Protein AF-0000000072900040 (afdb_homodimer)

Structure (mmCIF, N/CA/C/O backbone):
data_AF-0000000072900040-model_v1
#
loop_
_entity.id
_entity.type
_entity.pdbx_description
1 polymer 'Transcription regulator PadR N-terminal domain-containing protein'
#
loop_
_atom_site.group_PDB
_atom_site.id
_atom_site.type_symbol
_atom_site.label_atom_id
_atom_site.label_alt_id
_atom_site.label_comp_id
_atom_site.label_asym_id
_atom_site.label_entity_id
_atom_site.label_seq_id
_atom_site.pdbx_PDB_ins_code
_atom_site.Cartn_x
_atom_site.Cartn_y
_atom_site.Cartn_z
_atom_site.occupancy
_atom_site.B_iso_or_equiv
_atom_site.auth_seq_id
_atom_site.auth_comp_id
_atom_site.auth_asym_id
_atom_site.auth_atom_id
_atom_site.pdbx_PDB_model_num
ATOM 1 N N . MET A 1 1 ? -11.789 4.734 7.457 1 59.16 1 MET A N 1
ATOM 2 C CA . MET A 1 1 ? -11.383 3.816 6.398 1 59.16 1 MET A CA 1
ATOM 3 C C . MET A 1 1 ? -10.195 2.965 6.844 1 59.16 1 MET A C 1
ATOM 5 O O . MET A 1 1 ? -9.344 3.432 7.602 1 59.16 1 MET A O 1
ATOM 9 N N . ASP A 1 2 ? -10.227 1.592 6.805 1 85.69 2 ASP A N 1
ATOM 10 C CA . ASP A 1 2 ? -9.164 0.707 7.27 1 85.69 2 ASP A CA 1
ATOM 11 C C . ASP A 1 2 ? -7.961 0.758 6.336 1 85.69 2 ASP A C 1
ATOM 13 O O . ASP A 1 2 ? -7.93 0.07 5.312 1 85.69 2 ASP A O 1
ATOM 17 N N . ASN A 1 3 ? -6.984 1.702 6.516 1 91.19 3 ASN A N 1
ATOM 18 C CA . ASN A 1 3 ? -5.805 1.935 5.688 1 91.19 3 ASN A CA 1
ATOM 19 C C . ASN A 1 3 ? -5.016 0.649 5.465 1 91.19 3 ASN A C 1
ATOM 21 O O . ASN A 1 3 ? -4.465 0.433 4.383 1 91.19 3 ASN A O 1
ATOM 25 N N . GLN A 1 4 ? -5.082 -0.16 6.43 1 92.12 4 GLN A N 1
ATOM 26 C CA . GLN A 1 4 ? -4.367 -1.425 6.297 1 92.12 4 GLN A CA 1
ATOM 27 C C . GLN A 1 4 ? -5.008 -2.309 5.23 1 92.12 4 GLN A C 1
ATOM 29 O O . GLN A 1 4 ? -4.309 -2.945 4.441 1 92.12 4 GLN A O 1
ATOM 34 N N . SER A 1 5 ? -6.344 -2.346 5.246 1 93.19 5 SER A N 1
ATOM 35 C CA . SER A 1 5 ? -7.059 -3.115 4.23 1 93.19 5 SER A CA 1
ATOM 36 C C . SER A 1 5 ? -6.781 -2.576 2.832 1 93.19 5 SER A C 1
ATOM 38 O O . SER A 1 5 ? -6.59 -3.35 1.891 1 93.19 5 SER A O 1
ATOM 40 N N . GLN A 1 6 ? -6.793 -1.218 2.73 1 94.62 6 GLN A N 1
ATOM 41 C CA . GLN A 1 6 ? -6.523 -0.604 1.435 1 94.62 6 GLN A CA 1
ATOM 42 C C . GLN A 1 6 ? -5.105 -0.915 0.965 1 94.62 6 GLN A C 1
ATOM 44 O O . GLN A 1 6 ? -4.891 -1.238 -0.205 1 94.62 6 GLN A O 1
ATOM 49 N N . LEU A 1 7 ? -4.113 -0.841 1.89 1 95.88 7 LEU A N 1
ATOM 50 C CA . LEU A 1 7 ? -2.725 -1.15 1.566 1 95.88 7 LEU A CA 1
ATOM 51 C C . LEU A 1 7 ? -2.586 -2.592 1.087 1 95.88 7 LEU A C 1
ATOM 53 O O . LEU A 1 7 ? -1.934 -2.854 0.074 1 95.88 7 LEU A O 1
ATOM 57 N N . LEU A 1 8 ? -3.277 -3.422 1.77 1 94.12 8 LEU A N 1
ATOM 58 C CA . LEU A 1 8 ? -3.225 -4.836 1.406 1 94.12 8 LEU A CA 1
ATOM 59 C C . LEU A 1 8 ? -3.826 -5.062 0.024 1 94.12 8 LEU A C 1
ATOM 61 O O . LEU A 1 8 ? -3.277 -5.824 -0.777 1 94.12 8 LEU A O 1
ATOM 65 N N . LYS A 1 9 ? -4.914 -4.449 -0.296 1 94.5 9 LYS A N 1
ATOM 66 C CA . LYS A 1 9 ? -5.52 -4.555 -1.622 1 94.5 9 LYS A CA 1
ATOM 67 C C . LYS A 1 9 ? -4.547 -4.094 -2.705 1 94.5 9 LYS A C 1
ATOM 69 O O . LYS A 1 9 ? -4.504 -4.672 -3.793 1 94.5 9 LYS A O 1
ATOM 74 N N . GLY A 1 10 ? -3.754 -3.164 -2.396 1 96.44 10 GLY A N 1
ATOM 75 C CA . GLY A 1 10 ? -2.822 -2.592 -3.355 1 96.44 10 GLY A CA 1
ATOM 76 C C . GLY A 1 10 ? -1.646 -3.5 -3.66 1 96.44 10 GLY A C 1
ATOM 77 O O . GLY A 1 10 ? -1.055 -3.418 -4.738 1 96.44 10 GLY A O 1
ATOM 78 N N . ILE A 1 11 ? -1.374 -4.367 -2.707 1 97.44 11 ILE A N 1
ATOM 79 C CA . ILE A 1 11 ? -0.129 -5.098 -2.912 1 97.44 11 ILE A CA 1
ATOM 80 C C . ILE A 1 11 ? -0.43 -6.578 -3.135 1 97.44 11 ILE A C 1
ATOM 82 O O . ILE A 1 11 ? 0.442 -7.34 -3.564 1 97.44 11 ILE A O 1
ATOM 86 N N . LEU A 1 12 ? -1.598 -7.051 -2.918 1 97.12 12 LEU A N 1
ATOM 87 C CA . LEU A 1 12 ? -1.887 -8.477 -2.846 1 97.12 12 LEU A CA 1
ATOM 88 C C . LEU A 1 12 ? -1.622 -9.156 -4.188 1 97.12 12 LEU A C 1
ATOM 90 O O . LEU A 1 12 ? -0.95 -10.188 -4.242 1 97.12 12 LEU A O 1
ATOM 94 N N . GLU A 1 13 ? -2.102 -8.656 -5.242 1 97.94 13 GLU A N 1
ATOM 95 C CA . GLU A 1 13 ? -1.871 -9.266 -6.547 1 97.94 13 GLU A CA 1
ATOM 96 C C . GLU A 1 13 ? -0.381 -9.352 -6.863 1 97.94 13 GLU A C 1
ATOM 98 O O . GLU A 1 13 ? 0.095 -10.367 -7.375 1 97.94 13 GLU A O 1
ATOM 103 N N . GLY A 1 14 ? 0.31 -8.273 -6.578 1 98.31 14 GLY A N 1
ATOM 104 C CA . GLY A 1 14 ? 1.751 -8.289 -6.773 1 98.31 14 GLY A CA 1
ATOM 105 C C . GLY A 1 14 ? 2.457 -9.328 -5.93 1 98.31 14 GLY A C 1
ATOM 106 O O . GLY A 1 14 ? 3.363 -10.016 -6.414 1 98.31 14 GLY A O 1
ATOM 107 N N . CYS A 1 15 ? 2.002 -9.461 -4.707 1 98.38 15 CYS A N 1
ATOM 108 C CA . CYS A 1 15 ? 2.59 -10.445 -3.812 1 98.38 15 CYS A CA 1
ATOM 109 C C . CYS A 1 15 ? 2.301 -11.859 -4.301 1 98.38 15 CYS A C 1
ATOM 111 O O . CYS A 1 15 ? 3.166 -12.742 -4.227 1 98.38 15 CYS A O 1
ATOM 113 N N . ILE A 1 16 ? 1.114 -12.055 -4.793 1 98.31 16 ILE A N 1
ATOM 114 C CA . ILE A 1 16 ? 0.762 -13.352 -5.355 1 98.31 16 ILE A CA 1
ATOM 115 C C . ILE A 1 16 ? 1.653 -13.656 -6.559 1 98.31 16 ILE A C 1
ATOM 117 O O . ILE A 1 16 ? 2.193 -14.758 -6.68 1 98.31 16 ILE A O 1
ATOM 121 N N . LEU A 1 17 ? 1.862 -12.688 -7.398 1 98.69 17 LEU A N 1
ATOM 122 C CA . LEU A 1 17 ? 2.73 -12.859 -8.555 1 98.69 17 LEU A CA 1
ATOM 123 C C . LEU A 1 17 ? 4.16 -13.172 -8.125 1 98.69 17 LEU A C 1
ATOM 125 O O . LEU A 1 17 ? 4.84 -13.984 -8.75 1 98.69 17 LEU A O 1
ATOM 129 N N . LEU A 1 18 ? 4.594 -12.5 -7.09 1 98.69 18 LEU A N 1
ATOM 130 C CA . LEU A 1 18 ? 5.93 -12.758 -6.57 1 98.69 18 LEU A CA 1
ATOM 131 C C . LEU A 1 18 ? 6.082 -14.211 -6.145 1 98.69 18 LEU A C 1
ATOM 133 O O . LEU A 1 18 ? 7.074 -14.859 -6.484 1 98.69 18 LEU A O 1
ATOM 137 N N . VAL A 1 19 ? 5.117 -14.727 -5.434 1 98.38 19 VAL A N 1
ATOM 138 C CA . VAL A 1 19 ? 5.176 -16.109 -4.957 1 98.38 19 VAL A CA 1
ATOM 139 C C . VAL A 1 19 ? 5.188 -17.062 -6.148 1 98.38 19 VAL A C 1
ATOM 141 O O . VAL A 1 19 ? 6.031 -17.953 -6.227 1 98.38 19 VAL A O 1
ATOM 144 N N . ILE A 1 20 ? 4.324 -16.797 -7.109 1 98.38 20 ILE A N 1
ATOM 145 C CA . ILE A 1 20 ? 4.125 -17.703 -8.234 1 98.38 20 ILE A CA 1
ATOM 146 C C . ILE A 1 20 ? 5.316 -17.625 -9.18 1 98.38 20 ILE A C 1
ATOM 148 O O . ILE A 1 20 ? 5.637 -18.594 -9.867 1 98.38 20 ILE A O 1
ATOM 152 N N . SER A 1 21 ? 5.945 -16.516 -9.234 1 98 21 SER A N 1
ATOM 153 C CA . SER A 1 21 ? 7.098 -16.328 -10.117 1 98 21 SER A CA 1
ATOM 154 C C . SER A 1 21 ? 8.25 -17.25 -9.719 1 98 21 SER A C 1
ATOM 156 O O . SER A 1 21 ? 9.125 -17.547 -10.531 1 98 21 SER A O 1
ATOM 158 N N . ARG A 1 22 ? 8.297 -17.703 -8.516 1 96.25 22 ARG A N 1
ATOM 159 C CA . ARG A 1 22 ? 9.383 -18.531 -8.016 1 96.25 22 ARG A CA 1
ATOM 160 C C . ARG A 1 22 ? 9.094 -20.016 -8.266 1 96.25 22 ARG A C 1
ATOM 162 O O . ARG A 1 22 ? 10 -20.781 -8.562 1 96.25 22 ARG A O 1
ATOM 169 N N . LYS A 1 23 ? 7.898 -20.344 -8.016 1 95.31 23 LYS A N 1
ATOM 170 C CA . LYS A 1 23 ? 7.465 -21.719 -8.156 1 95.31 23 LYS A CA 1
ATOM 171 C C . LYS A 1 23 ? 5.957 -21.812 -8.367 1 95.31 23 LYS A C 1
ATOM 173 O O . LYS A 1 23 ? 5.199 -21 -7.824 1 95.31 23 LYS A O 1
ATOM 178 N N . GLU A 1 24 ? 5.594 -22.812 -9.18 1 97.06 24 GLU A N 1
ATOM 179 C CA . GLU A 1 24 ? 4.168 -23.094 -9.281 1 97.06 24 GLU A CA 1
ATOM 180 C C . GLU A 1 24 ? 3.592 -23.531 -7.93 1 97.06 24 GLU A C 1
ATOM 182 O O . GLU A 1 24 ? 4.195 -24.328 -7.219 1 97.06 24 GLU A O 1
ATOM 187 N N . VAL A 1 25 ? 2.422 -22.953 -7.648 1 97 25 VAL A N 1
ATOM 188 C CA . VAL A 1 25 ? 1.84 -23.25 -6.344 1 97 25 VAL A CA 1
ATOM 189 C C . VAL A 1 25 ? 0.33 -23.438 -6.484 1 97 25 VAL A C 1
ATOM 191 O O . VAL A 1 25 ? -0.28 -22.922 -7.426 1 97 25 VAL A O 1
ATOM 194 N N . TYR A 1 26 ? -0.196 -24.25 -5.586 1 95 26 TYR A N 1
ATOM 195 C CA . TYR A 1 26 ? -1.647 -24.312 -5.469 1 95 26 TYR A CA 1
ATOM 196 C C . TYR A 1 26 ? -2.15 -23.375 -4.387 1 95 26 TYR A C 1
ATOM 198 O O . TYR A 1 26 ? -1.354 -22.734 -3.691 1 95 26 TYR A O 1
ATOM 206 N N . ARG A 1 27 ? -3.426 -23.203 -4.324 1 94.25 27 ARG A N 1
ATOM 207 C CA . ARG A 1 27 ? -4.051 -22.141 -3.537 1 94.25 27 ARG A CA 1
ATOM 208 C C . ARG A 1 27 ? -3.635 -22.234 -2.074 1 94.25 27 ARG A C 1
ATOM 210 O O . ARG A 1 27 ? -3.281 -21.219 -1.466 1 94.25 27 ARG A O 1
ATOM 217 N N . TYR A 1 28 ? -3.68 -23.391 -1.48 1 93.31 28 TYR A N 1
ATOM 218 C CA . TYR A 1 28 ? -3.312 -23.531 -0.076 1 93.31 28 TYR A CA 1
ATOM 219 C C . TYR A 1 28 ? -1.853 -23.156 0.149 1 93.31 28 TYR A C 1
ATOM 221 O O . TYR A 1 28 ? -1.527 -22.438 1.099 1 93.31 28 TYR A O 1
ATOM 229 N N . GLU A 1 29 ? -1.031 -23.688 -0.611 1 95.12 29 GLU A N 1
ATOM 230 C CA . GLU A 1 29 ? 0.392 -23.375 -0.519 1 95.12 29 GLU A CA 1
ATOM 231 C C . GLU A 1 29 ? 0.641 -21.875 -0.701 1 95.12 29 GLU A C 1
ATOM 233 O O . GLU A 1 29 ? 1.489 -21.297 -0.021 1 95.12 29 GLU A O 1
ATOM 238 N N . LEU A 1 30 ? -0.061 -21.281 -1.595 1 97.19 30 LEU A N 1
ATOM 239 C CA . LEU A 1 30 ? 0.037 -19.844 -1.844 1 97.19 30 LEU A CA 1
ATOM 240 C C . LEU A 1 30 ? -0.304 -19.062 -0.587 1 97.19 30 LEU A C 1
ATOM 242 O O . LEU A 1 30 ? 0.45 -18.172 -0.187 1 97.19 30 LEU A O 1
ATOM 246 N N . SER A 1 31 ? -1.399 -19.359 0.065 1 96.44 31 SER A N 1
ATOM 247 C CA . SER A 1 31 ? -1.812 -18.688 1.294 1 96.44 31 SER A CA 1
ATOM 248 C C . SER A 1 31 ? -0.766 -18.859 2.391 1 96.44 31 SER A C 1
ATOM 250 O O . SER A 1 31 ? -0.466 -17.906 3.121 1 96.44 31 SER A O 1
ATOM 252 N N . GLU A 1 32 ? -0.207 -20.078 2.443 1 96.38 32 GLU A N 1
ATOM 253 C CA . GLU A 1 32 ? 0.814 -20.359 3.447 1 96.38 32 GLU A CA 1
ATOM 254 C C . GLU A 1 32 ? 2.059 -19.5 3.227 1 96.38 32 GLU A C 1
ATOM 256 O O . GLU A 1 32 ? 2.643 -18.984 4.18 1 96.38 32 GLU A O 1
ATOM 261 N N . ARG A 1 33 ? 2.438 -19.359 2.023 1 96.88 33 ARG A N 1
ATOM 262 C CA . ARG A 1 33 ? 3.619 -18.578 1.693 1 96.88 33 ARG A CA 1
ATOM 263 C C . ARG A 1 33 ? 3.398 -17.094 2.014 1 96.88 33 ARG A C 1
ATOM 265 O O . ARG A 1 33 ? 4.301 -16.422 2.516 1 96.88 33 ARG A O 1
ATOM 272 N N . LEU A 1 34 ? 2.236 -16.578 1.708 1 97.69 34 LEU A N 1
ATOM 273 C CA . LEU A 1 34 ? 1.899 -15.203 2.047 1 97.69 34 LEU A CA 1
ATOM 274 C C . LEU A 1 34 ? 1.933 -14.992 3.557 1 97.69 34 LEU A C 1
ATOM 276 O O . LEU A 1 34 ? 2.494 -14.008 4.039 1 97.69 34 LEU A O 1
ATOM 280 N N . HIS A 1 35 ? 1.398 -15.938 4.305 1 97.31 35 HIS A N 1
ATOM 281 C CA . HIS A 1 35 ? 1.387 -15.852 5.762 1 97.31 35 HIS A CA 1
ATOM 282 C C . HIS A 1 35 ? 2.801 -15.906 6.328 1 97.31 35 HIS A C 1
ATOM 284 O O . HIS A 1 35 ? 3.135 -15.148 7.242 1 97.31 35 HIS A O 1
ATOM 290 N N . GLN A 1 36 ? 3.586 -16.781 5.785 1 96.75 36 GLN A N 1
ATOM 291 C CA . GLN A 1 36 ? 4.961 -16.938 6.242 1 96.75 36 GLN A CA 1
ATOM 292 C C . GLN A 1 36 ? 5.77 -15.664 6.004 1 96.75 36 GLN A C 1
ATOM 294 O O . GLN A 1 36 ? 6.676 -15.344 6.777 1 96.75 36 GLN A O 1
ATOM 299 N N . ALA A 1 37 ? 5.391 -14.969 4.984 1 96.75 37 ALA A N 1
ATOM 300 C CA . ALA A 1 37 ? 6.102 -13.734 4.652 1 96.75 37 ALA A CA 1
ATOM 301 C C . ALA A 1 37 ? 5.656 -12.586 5.555 1 96.75 37 ALA A C 1
ATOM 303 O O . ALA A 1 37 ? 6.266 -11.516 5.551 1 96.75 37 ALA A O 1
ATOM 304 N N . GLY A 1 38 ? 4.578 -12.797 6.289 1 95.12 38 GLY A N 1
ATOM 305 C CA . GLY A 1 38 ? 4.125 -11.781 7.227 1 95.12 38 GLY A CA 1
ATOM 306 C C . GLY A 1 38 ? 2.758 -11.219 6.887 1 95.12 38 GLY A C 1
ATOM 307 O O . GLY A 1 38 ? 2.236 -10.367 7.605 1 95.12 38 GLY A O 1
ATOM 308 N N . LEU A 1 39 ? 2.191 -11.625 5.758 1 96.5 39 LEU A N 1
ATOM 309 C CA . LEU A 1 39 ? 0.848 -11.188 5.387 1 96.5 39 LEU A CA 1
ATOM 310 C C . LEU A 1 39 ? -0.207 -12.094 6.016 1 96.5 39 LEU A C 1
ATOM 312 O O . LEU A 1 39 ? -1.041 -12.664 5.312 1 96.5 39 LEU A O 1
ATOM 316 N N . THR A 1 40 ? -0.241 -12.062 7.34 1 94.81 40 THR A N 1
ATOM 317 C CA . THR A 1 40 ? -1.07 -12.984 8.117 1 94.81 40 THR A CA 1
ATOM 318 C C . THR A 1 40 ? -2.539 -12.578 8.047 1 94.81 40 THR A C 1
ATOM 320 O O . THR A 1 40 ? -3.424 -13.367 8.383 1 94.81 40 THR A O 1
ATOM 323 N N . MET A 1 41 ? -2.76 -11.383 7.586 1 90.06 41 MET A N 1
ATOM 324 C CA . MET A 1 41 ? -4.121 -10.852 7.531 1 90.06 41 MET A CA 1
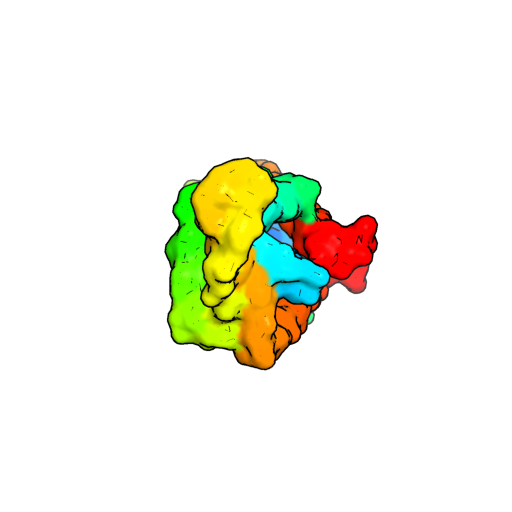ATOM 325 C C . MET A 1 41 ? -4.859 -11.375 6.305 1 90.06 41 MET A C 1
ATOM 327 O O . MET A 1 41 ? -6.07 -11.18 6.176 1 90.06 41 MET A O 1
ATOM 331 N N . VAL A 1 42 ? -4.176 -11.93 5.379 1 94.12 42 VAL A N 1
ATOM 332 C CA . VAL A 1 42 ? -4.801 -12.492 4.188 1 94.12 42 VAL A CA 1
ATOM 333 C C . VAL A 1 42 ? -5.523 -13.789 4.539 1 94.12 42 VAL A C 1
ATOM 335 O O . VAL A 1 42 ? -4.887 -14.773 4.918 1 94.12 42 VAL A O 1
ATOM 338 N N . LYS A 1 43 ? -6.785 -13.664 4.371 1 89.44 43 LYS A N 1
ATOM 339 C CA . LYS A 1 43 ? -7.57 -14.875 4.598 1 89.44 43 LYS A CA 1
ATOM 340 C C . LYS A 1 43 ? -7.535 -15.789 3.377 1 89.44 43 LYS A C 1
ATOM 342 O O . LYS A 1 43 ? -7.57 -15.32 2.238 1 89.44 43 LYS A O 1
ATOM 347 N N . GLU A 1 44 ? -7.582 -17.109 3.656 1 84.69 44 GLU A N 1
ATOM 348 C CA . GLU A 1 44 ? -7.523 -18.094 2.58 1 84.69 44 GLU A CA 1
ATOM 349 C C . GLU A 1 44 ? -8.664 -17.891 1.584 1 84.69 44 GLU A C 1
ATOM 351 O O . GLU A 1 44 ? -8.438 -17.906 0.372 1 84.69 44 GLU A O 1
ATOM 356 N N . GLY A 1 45 ? -9.789 -17.656 2.117 1 88.31 45 GLY A N 1
ATOM 357 C CA . GLY A 1 45 ? -10.961 -17.516 1.269 1 88.31 45 GLY A CA 1
ATOM 358 C C . GLY A 1 45 ? -10.938 -16.266 0.406 1 88.31 45 GLY A C 1
ATOM 359 O O . GLY A 1 45 ? -11.648 -16.188 -0.596 1 88.31 45 GLY A O 1
ATOM 360 N N . SER A 1 46 ? -10.062 -15.281 0.707 1 88.94 46 SER A N 1
ATOM 361 C CA . SER A 1 46 ? -10.031 -14.023 -0.028 1 88.94 46 SER A CA 1
ATOM 362 C C . SER A 1 46 ? -9.141 -14.125 -1.263 1 88.94 46 SER A C 1
ATOM 364 O O . SER A 1 46 ? -9.172 -13.258 -2.135 1 88.94 46 SER A O 1
ATOM 366 N N . ILE A 1 47 ? -8.445 -15.195 -1.374 1 94.69 47 ILE A N 1
ATOM 367 C CA . ILE A 1 47 ? -7.449 -15.328 -2.434 1 94.69 47 ILE A CA 1
ATOM 368 C C . ILE A 1 47 ? -8.117 -15.836 -3.709 1 94.69 47 ILE A C 1
ATOM 370 O O . ILE A 1 47 ? -7.715 -15.469 -4.816 1 94.69 47 ILE A O 1
ATOM 374 N N . TYR A 1 48 ? -9.281 -16.484 -3.496 1 94.19 48 TYR A N 1
ATOM 375 C CA . TYR A 1 48 ? -9.945 -17.125 -4.633 1 94.19 48 TYR A CA 1
ATOM 376 C C . TYR A 1 48 ? -10.414 -16.078 -5.641 1 94.19 48 TYR A C 1
ATOM 378 O O . TYR A 1 48 ? -10.094 -16.172 -6.828 1 94.19 48 TYR A O 1
ATOM 386 N N . PRO A 1 49 ? -11.102 -15.172 -5.25 1 96.19 49 PRO A N 1
ATOM 387 C CA . PRO A 1 49 ? -11.547 -14.172 -6.223 1 96.19 49 PRO A CA 1
ATOM 388 C C . PRO A 1 49 ? -10.383 -13.445 -6.898 1 96.19 49 PRO A C 1
ATOM 390 O O . PRO A 1 49 ? -10.484 -13.078 -8.07 1 96.19 49 PRO A O 1
ATOM 393 N N . VAL A 1 50 ? -9.352 -13.227 -6.195 1 97.12 50 VAL A N 1
ATOM 394 C CA . VAL A 1 50 ? -8.18 -12.547 -6.746 1 97.12 50 VAL A CA 1
ATOM 395 C C . VAL A 1 50 ? -7.523 -13.422 -7.809 1 97.12 50 VAL A C 1
ATOM 397 O O . VAL A 1 50 ? -7.195 -12.945 -8.898 1 97.12 50 VAL A O 1
ATOM 400 N N . LEU A 1 51 ? -7.414 -14.703 -7.477 1 97.69 51 LEU A N 1
ATOM 401 C CA . LEU A 1 51 ? -6.848 -15.648 -8.438 1 97.69 51 LEU A CA 1
ATOM 402 C C . LEU A 1 51 ? -7.711 -15.734 -9.688 1 97.69 51 LEU A C 1
ATOM 404 O O . LEU A 1 51 ? -7.188 -15.758 -10.805 1 97.69 51 LEU A O 1
ATOM 408 N N . ALA A 1 52 ? -8.992 -15.781 -9.508 1 97.25 52 ALA A N 1
ATOM 409 C CA . ALA A 1 52 ? -9.914 -15.836 -10.633 1 97.25 52 ALA A CA 1
ATOM 410 C C . ALA A 1 52 ? -9.742 -14.633 -11.547 1 97.25 52 ALA A C 1
ATOM 412 O O . ALA A 1 52 ? -9.695 -14.773 -12.773 1 97.25 52 ALA A O 1
ATOM 413 N N . ARG A 1 53 ? -9.656 -13.469 -10.992 1 97.06 53 ARG A N 1
ATOM 414 C CA . ARG A 1 53 ? -9.453 -12.242 -11.758 1 97.06 53 ARG A CA 1
ATOM 415 C C . ARG A 1 53 ? -8.125 -12.266 -12.5 1 97.06 53 ARG A C 1
ATOM 417 O O . ARG A 1 53 ? -8.047 -11.883 -13.672 1 97.06 53 ARG A O 1
ATOM 424 N N . MET A 1 54 ? -7.09 -12.734 -11.844 1 98.25 54 MET A N 1
ATOM 425 C CA . MET A 1 54 ? -5.758 -12.773 -12.445 1 98.25 54 MET A CA 1
ATOM 426 C C . MET A 1 54 ? -5.715 -13.766 -13.609 1 98.25 54 MET A C 1
ATOM 428 O O . MET A 1 54 ? -4.992 -13.555 -14.586 1 98.25 54 MET A O 1
ATOM 432 N N . GLN A 1 55 ? -6.484 -14.812 -13.453 1 98.31 55 GLN A N 1
ATOM 433 C CA . GLN A 1 55 ? -6.609 -15.758 -14.555 1 98.31 55 GLN A CA 1
ATOM 434 C C . GLN A 1 55 ? -7.332 -15.117 -15.742 1 98.31 55 GLN A C 1
ATOM 436 O O . GLN A 1 55 ? -6.922 -15.281 -16.891 1 98.31 55 GLN A O 1
ATOM 441 N N . LYS A 1 56 ? -8.398 -14.398 -15.43 1 97.88 56 LYS A N 1
ATOM 442 C CA . LYS A 1 56 ? -9.156 -13.703 -16.469 1 97.88 56 LYS A CA 1
ATOM 443 C C . LYS A 1 56 ? -8.273 -12.695 -17.203 1 97.88 56 LYS A C 1
ATOM 445 O O . LYS A 1 56 ? -8.406 -12.523 -18.422 1 97.88 56 LYS A O 1
ATOM 450 N N . LEU A 1 57 ? -7.359 -12.109 -16.484 1 97.69 57 LEU A N 1
ATOM 451 C CA . LEU A 1 57 ? -6.441 -11.125 -17.047 1 97.69 57 LEU A CA 1
ATOM 452 C C . LEU A 1 57 ? -5.258 -11.812 -17.734 1 97.69 57 LEU A C 1
ATOM 454 O O . LEU A 1 57 ? -4.363 -11.141 -18.25 1 97.69 57 LEU A O 1
ATOM 458 N N . LYS A 1 58 ? -5.199 -13.094 -17.609 1 98.56 58 LYS A N 1
ATOM 459 C CA . LYS A 1 58 ? -4.172 -13.938 -18.203 1 98.56 58 LYS A CA 1
ATOM 460 C C . LYS A 1 58 ? -2.811 -13.688 -17.562 1 98.56 58 LYS A C 1
ATOM 462 O O . LYS A 1 58 ? -1.776 -13.789 -18.219 1 98.56 58 LYS A O 1
ATOM 467 N N . TRP A 1 59 ? -2.799 -13.227 -16.359 1 98.75 59 TRP A N 1
ATOM 468 C CA . TRP A 1 59 ? -1.547 -13.039 -15.625 1 98.75 59 TRP A CA 1
ATOM 469 C C . TRP A 1 59 ? -0.998 -14.375 -15.125 1 98.75 59 TRP A C 1
ATOM 471 O O . TRP A 1 59 ? 0.217 -14.539 -15 1 98.75 59 TRP A O 1
ATOM 481 N N . ILE A 1 60 ? -1.927 -15.344 -14.812 1 98.81 60 ILE A N 1
ATOM 482 C CA . ILE A 1 60 ? -1.555 -16.688 -14.352 1 98.81 60 ILE A CA 1
ATOM 483 C C . ILE A 1 60 ? -2.383 -17.734 -15.094 1 98.81 60 ILE A C 1
ATOM 485 O O . ILE A 1 60 ? -3.441 -17.422 -15.641 1 98.81 60 ILE A O 1
ATOM 489 N N . LYS A 1 61 ? -1.854 -18.922 -15.141 1 98.75 61 LYS A N 1
ATOM 490 C CA . LYS A 1 61 ? -2.537 -20.078 -15.711 1 98.75 61 LYS A CA 1
ATOM 491 C C . LYS A 1 61 ? -2.668 -21.203 -14.688 1 98.75 61 LYS A C 1
ATOM 493 O O . LYS A 1 61 ? -1.688 -21.578 -14.039 1 98.75 61 LYS A O 1
ATOM 498 N N . GLY A 1 62 ? -3.881 -21.656 -14.5 1 97.88 62 GLY A N 1
ATOM 499 C CA . GLY A 1 62 ? -4.137 -22.766 -13.617 1 97.88 62 GLY A CA 1
ATOM 500 C C . GLY A 1 62 ? -4.156 -24.109 -14.328 1 97.88 62 GLY A C 1
ATOM 501 O O . GLY A 1 62 ? -4.699 -24.219 -15.43 1 97.88 62 GLY A O 1
ATOM 502 N N . THR A 1 63 ? -3.484 -25.125 -13.805 1 97.19 63 THR A N 1
ATOM 503 C CA . THR A 1 63 ? -3.479 -26.469 -14.344 1 97.19 63 THR A CA 1
ATOM 504 C C . THR A 1 63 ? -3.709 -27.5 -13.242 1 97.19 63 THR A C 1
ATOM 506 O O . THR A 1 63 ? -3.131 -27.391 -12.156 1 97.19 63 THR A O 1
ATOM 509 N N . MET A 1 64 ? -4.633 -28.438 -13.578 1 96.94 64 MET A N 1
ATOM 510 C CA . MET A 1 64 ? -4.871 -29.5 -12.609 1 96.94 64 MET A CA 1
ATOM 511 C C . MET A 1 64 ? -3.713 -30.5 -12.586 1 96.94 64 MET A C 1
ATOM 513 O O . MET A 1 64 ? -3.254 -30.938 -13.641 1 96.94 64 MET A O 1
ATOM 517 N N . LYS A 1 65 ? -3.217 -30.812 -11.312 1 95.25 65 LYS A N 1
ATOM 518 C CA . LYS A 1 65 ? -2.16 -31.812 -11.133 1 95.25 65 LYS A CA 1
ATOM 519 C C . LYS A 1 65 ? -2.502 -32.781 -10.008 1 95.25 65 LYS A C 1
ATOM 521 O O . LYS A 1 65 ? -3.229 -32.438 -9.078 1 95.25 65 LYS A O 1
ATOM 526 N N . PRO A 1 66 ? -1.933 -34 -10.148 1 92 66 PRO A N 1
ATOM 527 C CA . PRO A 1 66 ? -2.188 -34.969 -9.062 1 92 66 PRO A CA 1
ATOM 528 C C . PRO A 1 66 ? -1.595 -34.5 -7.73 1 92 66 PRO A C 1
ATOM 530 O O . PRO A 1 66 ? -0.537 -33.875 -7.703 1 92 66 PRO A O 1
ATOM 533 N N . SER A 1 67 ? -2.314 -34.688 -6.719 1 86.56 67 SER A N 1
ATOM 534 C CA . SER A 1 67 ? -1.831 -34.438 -5.367 1 86.56 67 SER A CA 1
ATOM 535 C C . SER A 1 67 ? -1.306 -35.688 -4.711 1 86.56 67 SER A C 1
ATOM 537 O O . SER A 1 67 ? -1.629 -36.812 -5.145 1 86.56 67 SER A O 1
ATOM 539 N N . PRO A 1 68 ? -0.278 -35.5 -3.799 1 81.5 68 PRO A N 1
ATOM 540 C CA . PRO A 1 68 ? 0.235 -36.719 -3.137 1 81.5 68 PRO A CA 1
ATOM 541 C C . PRO A 1 68 ? -0.864 -37.531 -2.459 1 81.5 68 PRO A C 1
ATOM 543 O O . PRO A 1 68 ? -0.799 -38.75 -2.438 1 81.5 68 PRO A O 1
ATOM 546 N N . SER A 1 69 ? -1.734 -36.938 -1.744 1 77.5 69 SER A N 1
ATOM 547 C CA . SER A 1 69 ? -2.814 -37.625 -1.035 1 77.5 69 SER A CA 1
ATOM 548 C C . SER A 1 69 ? -4.156 -36.938 -1.291 1 77.5 69 SER A C 1
ATOM 550 O O . SER A 1 69 ? -4.348 -35.781 -0.934 1 77.5 69 SER A O 1
ATOM 552 N N . GLY A 1 70 ? -4.797 -37.344 -2.309 1 80.25 70 GLY A N 1
ATOM 553 C CA . GLY A 1 70 ? -6.133 -36.781 -2.496 1 80.25 70 GLY A CA 1
ATOM 554 C C . GLY A 1 70 ? -6.426 -36.406 -3.934 1 80.25 70 GLY A C 1
ATOM 555 O O . GLY A 1 70 ? -5.723 -36.844 -4.852 1 80.25 70 GLY A O 1
ATOM 556 N N . PRO A 1 71 ? -7.469 -35.625 -4.086 1 89.12 71 PRO A N 1
ATOM 557 C CA . PRO A 1 71 ? -7.883 -35.219 -5.426 1 89.12 71 PRO A CA 1
ATOM 558 C C . PRO A 1 71 ? -6.848 -34.312 -6.105 1 89.12 71 PRO A C 1
ATOM 560 O O . PRO A 1 71 ? -5.914 -33.844 -5.453 1 89.12 71 PRO A O 1
ATOM 563 N N . ASN A 1 72 ? -6.941 -34.25 -7.324 1 93.62 72 ASN A N 1
ATOM 564 C CA . ASN A 1 72 ? -6.113 -33.312 -8.078 1 93.62 72 ASN A CA 1
ATOM 565 C C . ASN A 1 72 ? -6.199 -31.891 -7.508 1 93.62 72 ASN A C 1
ATOM 567 O O . ASN A 1 72 ? -7.215 -31.516 -6.914 1 93.62 72 ASN A O 1
ATOM 571 N N . ARG A 1 73 ? -5.168 -31.156 -7.621 1 94.06 73 ARG A N 1
ATOM 572 C CA . ARG A 1 73 ? -5.121 -29.75 -7.23 1 94.06 73 ARG A CA 1
ATOM 573 C C . ARG A 1 73 ? -4.789 -28.859 -8.422 1 94.06 73 ARG A C 1
ATOM 575 O O . ARG A 1 73 ? -4.09 -29.281 -9.344 1 94.06 73 ARG A O 1
ATOM 582 N N . LYS A 1 74 ? -5.391 -27.688 -8.32 1 95.69 74 LYS A N 1
ATOM 583 C CA . LYS A 1 74 ? -5.078 -26.703 -9.359 1 95.69 74 LYS A CA 1
ATOM 584 C C . LYS A 1 74 ? -3.824 -25.922 -9 1 95.69 74 LYS A C 1
ATOM 586 O O . LYS A 1 74 ? -3.76 -25.297 -7.941 1 95.69 74 LYS A O 1
ATOM 591 N N . TYR A 1 75 ? -2.785 -26.047 -9.883 1 97.19 75 TYR A N 1
ATOM 592 C CA . TYR A 1 75 ? -1.543 -25.297 -9.727 1 97.19 75 TYR A CA 1
ATOM 593 C C . TYR A 1 75 ? -1.522 -24.078 -10.648 1 97.19 75 TYR A C 1
ATOM 595 O O . TYR A 1 75 ? -2.057 -24.125 -11.758 1 97.19 75 TYR A O 1
ATOM 603 N N . TYR A 1 76 ? -0.906 -23 -10.133 1 98.31 76 TYR A N 1
ATOM 604 C CA . TYR A 1 76 ? -0.833 -21.766 -10.898 1 98.31 76 TYR A CA 1
ATOM 605 C C . TYR A 1 76 ? 0.604 -21.453 -11.305 1 98.31 76 TYR A C 1
ATOM 607 O O . TYR A 1 76 ? 1.529 -21.625 -10.508 1 98.31 76 TYR A O 1
ATOM 615 N N . LYS A 1 77 ? 0.723 -21.031 -12.5 1 98.5 77 LYS A N 1
ATOM 616 C CA . LYS A 1 77 ? 2.004 -20.562 -13.031 1 98.5 77 LYS A CA 1
ATOM 617 C C . LYS A 1 77 ? 1.866 -19.188 -13.68 1 98.5 77 LYS A C 1
ATOM 619 O O . LYS A 1 77 ? 0.789 -18.828 -14.164 1 98.5 77 LYS A O 1
ATOM 624 N N . LEU A 1 78 ? 2.963 -18.516 -13.672 1 98.44 78 LEU A N 1
ATOM 625 C CA . LEU A 1 78 ? 2.996 -17.188 -14.281 1 98.44 78 LEU A CA 1
ATOM 626 C C . LEU A 1 78 ? 3.031 -17.297 -15.805 1 98.44 78 LEU A C 1
ATOM 628 O O . LEU A 1 78 ? 3.715 -18.156 -16.359 1 98.44 78 LEU A O 1
ATOM 632 N N . THR A 1 79 ? 2.281 -16.406 -16.469 1 98.62 79 THR A N 1
ATOM 633 C CA . THR A 1 79 ? 2.379 -16.266 -17.922 1 98.62 79 THR A CA 1
ATOM 634 C C . THR A 1 79 ? 3.311 -15.109 -18.281 1 98.62 79 THR A C 1
ATOM 636 O O . THR A 1 79 ? 3.852 -14.438 -17.406 1 98.62 79 THR A O 1
ATOM 639 N N . SER A 1 80 ? 3.504 -14.867 -19.625 1 98.44 80 SER A N 1
ATOM 640 C CA . SER A 1 80 ? 4.285 -13.719 -20.062 1 98.44 80 SER A CA 1
ATOM 641 C C . SER A 1 80 ? 3.615 -12.406 -19.656 1 98.44 80 SER A C 1
ATOM 643 O O . SER A 1 80 ? 4.293 -11.445 -19.297 1 98.44 80 SER A O 1
ATOM 645 N N . GLU A 1 81 ? 2.305 -12.367 -19.703 1 98.5 81 GLU A N 1
ATOM 646 C CA . GLU A 1 81 ? 1.558 -11.195 -19.25 1 98.5 81 GLU A CA 1
ATOM 647 C C . GLU A 1 81 ? 1.705 -11 -17.734 1 98.5 81 GLU A C 1
ATOM 649 O O . GLU A 1 81 ? 1.778 -9.859 -17.266 1 98.5 81 GLU A O 1
ATOM 654 N N . GLY A 1 82 ? 1.735 -12.109 -17.031 1 98.56 82 GLY A N 1
ATOM 655 C CA . GLY A 1 82 ? 1.951 -12.047 -15.594 1 98.56 82 GLY A CA 1
ATOM 656 C C . GLY A 1 82 ? 3.326 -11.531 -15.219 1 98.56 82 GLY A C 1
ATOM 657 O O . GLY A 1 82 ? 3.471 -10.797 -14.234 1 98.56 82 GLY A O 1
ATOM 658 N N . GLU A 1 83 ? 4.309 -11.898 -16.062 1 98.5 83 GLU A N 1
ATOM 659 C CA . GLU A 1 83 ? 5.66 -11.391 -15.852 1 98.5 83 GLU A CA 1
ATOM 660 C C . GLU A 1 83 ? 5.719 -9.875 -16.047 1 98.5 83 GLU A C 1
ATOM 662 O O . GLU A 1 83 ? 6.398 -9.172 -15.297 1 98.5 83 GLU A O 1
ATOM 667 N N . GLU A 1 84 ? 5.031 -9.453 -17.016 1 98.5 84 GLU A N 1
ATOM 668 C CA . GLU A 1 84 ? 4.965 -8.016 -17.266 1 98.5 84 GLU A CA 1
ATOM 669 C C . GLU A 1 84 ? 4.25 -7.293 -16.125 1 98.5 84 GLU A C 1
ATOM 671 O O . GLU A 1 84 ? 4.695 -6.234 -15.68 1 98.5 84 GLU A O 1
ATOM 676 N N . ALA A 1 85 ? 3.182 -7.863 -15.656 1 98.25 85 ALA A N 1
ATOM 677 C CA . ALA A 1 85 ? 2.445 -7.293 -14.531 1 98.25 85 ALA A CA 1
ATOM 678 C C . ALA A 1 85 ? 3.309 -7.246 -13.273 1 98.25 85 ALA A C 1
ATOM 680 O O . ALA A 1 85 ? 3.264 -6.273 -12.523 1 98.25 85 ALA A O 1
ATOM 681 N N . LEU A 1 86 ? 4.062 -8.273 -13.102 1 98.5 86 LEU A N 1
ATOM 682 C CA . LEU A 1 86 ? 4.957 -8.32 -11.953 1 98.5 86 LEU A CA 1
ATOM 683 C C . LEU A 1 86 ? 6.012 -7.223 -12.031 1 98.5 86 LEU A C 1
ATOM 685 O O . LEU A 1 86 ? 6.289 -6.551 -11.039 1 98.5 86 LEU A O 1
ATOM 689 N N . ARG A 1 87 ? 6.555 -7.051 -13.188 1 98.31 87 ARG A N 1
ATOM 690 C CA . ARG A 1 87 ? 7.543 -5.992 -13.375 1 98.31 87 ARG A CA 1
ATOM 691 C C . ARG A 1 87 ? 6.938 -4.625 -13.086 1 98.31 87 ARG A C 1
ATOM 693 O O . ARG A 1 87 ? 7.559 -3.797 -12.414 1 98.31 87 ARG A O 1
ATOM 700 N N . GLN A 1 88 ? 5.785 -4.418 -13.539 1 97.75 88 GLN A N 1
ATOM 701 C CA . GLN A 1 88 ? 5.098 -3.156 -13.289 1 97.75 88 GLN A CA 1
ATOM 702 C C . GLN A 1 88 ? 4.828 -2.957 -11.805 1 97.75 88 GLN A C 1
ATOM 704 O O . GLN A 1 88 ? 5.004 -1.855 -11.273 1 97.75 88 GLN A O 1
ATOM 709 N N . PHE A 1 89 ? 4.438 -4.027 -11.156 1 97.75 89 PHE A N 1
ATOM 710 C CA . PHE A 1 89 ? 4.215 -3.969 -9.719 1 97.75 89 PHE A CA 1
ATOM 711 C C . PHE A 1 89 ? 5.5 -3.59 -8.992 1 97.75 89 PHE A C 1
ATOM 713 O O . PHE A 1 89 ? 5.492 -2.711 -8.125 1 97.75 89 PHE A O 1
ATOM 720 N N . GLU A 1 90 ? 6.531 -4.242 -9.359 1 97.75 90 GLU A N 1
ATOM 721 C CA . GLU A 1 90 ? 7.801 -3.998 -8.68 1 97.75 90 GLU A CA 1
ATOM 722 C C . GLU A 1 90 ? 8.273 -2.562 -8.891 1 97.75 90 GLU A C 1
ATOM 724 O O . GLU A 1 90 ? 8.797 -1.934 -7.969 1 97.75 90 GLU A O 1
ATOM 729 N N . GLU A 1 91 ? 8.086 -2.066 -10.039 1 97.19 91 GLU A N 1
ATOM 730 C CA . GLU A 1 91 ? 8.461 -0.683 -10.32 1 97.19 91 GLU A CA 1
ATOM 731 C C . GLU A 1 91 ? 7.629 0.292 -9.484 1 97.19 91 GLU A C 1
ATOM 733 O O . GLU A 1 91 ? 8.18 1.203 -8.859 1 97.19 91 GLU A O 1
ATOM 738 N N . ASN A 1 92 ? 6.324 0.054 -9.492 1 95.94 92 ASN A N 1
ATOM 739 C CA . ASN A 1 92 ? 5.43 0.905 -8.711 1 95.94 92 ASN A CA 1
ATOM 740 C C . ASN A 1 92 ? 5.738 0.824 -7.219 1 95.94 92 ASN A C 1
ATOM 742 O O . ASN A 1 92 ? 5.738 1.842 -6.523 1 95.94 92 ASN A O 1
ATOM 746 N N . TRP A 1 93 ? 5.941 -0.353 -6.801 1 96.81 93 TRP A N 1
ATOM 747 C CA . TRP A 1 93 ? 6.262 -0.6 -5.398 1 96.81 93 TRP A CA 1
ATOM 748 C C . TRP A 1 93 ? 7.535 0.138 -4.992 1 96.81 93 TRP A C 1
ATOM 750 O O . TRP A 1 93 ? 7.566 0.816 -3.963 1 96.81 93 TRP A O 1
ATOM 760 N N . ASP A 1 94 ? 8.562 0.056 -5.82 1 96.44 94 ASP A N 1
ATOM 761 C CA . ASP A 1 94 ? 9.828 0.722 -5.531 1 96.44 94 ASP A CA 1
ATOM 762 C C . ASP A 1 94 ? 9.656 2.238 -5.492 1 96.44 94 ASP A C 1
ATOM 764 O O . ASP A 1 94 ? 10.258 2.916 -4.656 1 96.44 94 ASP A O 1
ATOM 768 N N . ASP A 1 95 ? 8.859 2.752 -6.371 1 96.12 95 ASP A N 1
ATOM 769 C CA . ASP A 1 95 ? 8.578 4.184 -6.375 1 96.12 95 ASP A CA 1
ATOM 770 C C . ASP A 1 95 ? 7.906 4.613 -5.07 1 96.12 95 ASP A C 1
ATOM 772 O O . ASP A 1 95 ? 8.266 5.637 -4.488 1 96.12 95 ASP A O 1
ATOM 776 N N . ILE A 1 96 ? 6.98 3.83 -4.617 1 96.94 96 ILE A N 1
ATOM 777 C CA . ILE A 1 96 ? 6.227 4.152 -3.41 1 96.94 96 ILE A CA 1
ATOM 778 C C . ILE A 1 96 ? 7.145 4.062 -2.191 1 96.94 96 ILE A C 1
ATOM 780 O O . ILE A 1 96 ? 7.113 4.93 -1.316 1 96.94 96 ILE A O 1
ATOM 784 N N . ILE A 1 97 ? 7.93 3.035 -2.131 1 97.06 97 ILE A N 1
ATOM 785 C CA . ILE A 1 97 ? 8.891 2.898 -1.043 1 97.06 97 ILE A CA 1
ATOM 786 C C . ILE A 1 97 ? 9.805 4.121 -1.007 1 97.06 97 ILE A C 1
ATOM 788 O O . ILE A 1 97 ? 10.094 4.66 0.066 1 97.06 97 ILE A O 1
ATOM 792 N N . GLY A 1 98 ? 10.281 4.535 -2.152 1 97.06 98 GLY A N 1
ATOM 793 C CA . GLY A 1 98 ? 11.125 5.719 -2.227 1 97.06 98 GLY A CA 1
ATOM 794 C C . GLY A 1 98 ? 10.445 6.969 -1.695 1 97.06 98 GLY A C 1
ATOM 795 O O . GLY A 1 98 ? 11.055 7.746 -0.957 1 97.06 98 GLY A O 1
ATOM 796 N N . ALA A 1 99 ? 9.219 7.141 -2.051 1 97.06 99 ALA A N 1
ATOM 797 C CA . ALA A 1 99 ? 8.461 8.32 -1.634 1 97.06 99 ALA A CA 1
ATOM 798 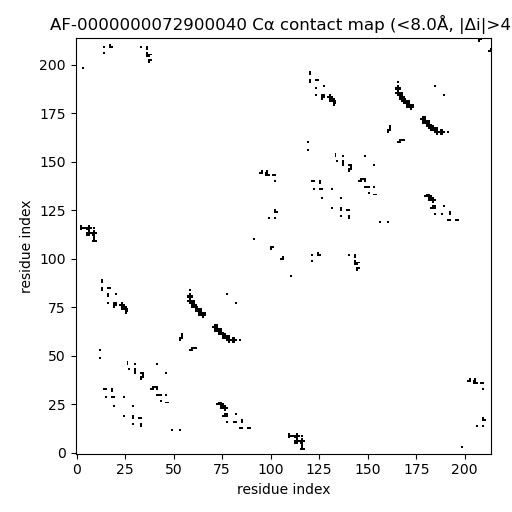C C . ALA A 1 99 ? 8.281 8.352 -0.119 1 97.06 99 ALA A C 1
ATOM 800 O O . ALA A 1 99 ? 8.523 9.375 0.52 1 97.06 99 ALA A O 1
ATOM 801 N N . VAL A 1 100 ? 7.898 7.266 0.449 1 97.88 100 VAL A N 1
ATOM 802 C CA . VAL A 1 100 ? 7.668 7.207 1.889 1 97.88 100 VAL A CA 1
ATOM 803 C C . VAL A 1 100 ? 8.992 7.379 2.633 1 97.88 100 VAL A C 1
ATOM 805 O O . VAL A 1 100 ? 9.055 8.07 3.652 1 97.88 100 VAL A O 1
ATOM 808 N N . SER A 1 101 ? 10.039 6.766 2.088 1 97.38 101 SER A N 1
ATOM 809 C CA . SER A 1 101 ? 11.359 6.906 2.701 1 97.38 101 SER A CA 1
ATOM 810 C C . SER A 1 101 ? 11.812 8.359 2.709 1 97.38 101 SER A C 1
ATOM 812 O O . SER A 1 101 ? 12.406 8.828 3.682 1 97.38 101 SER A O 1
ATOM 814 N N . GLN A 1 102 ? 11.562 9.016 1.652 1 97 102 GLN A N 1
ATOM 815 C CA . GLN A 1 102 ? 11.898 10.438 1.576 1 97 102 GLN A CA 1
ATOM 816 C C . GLN A 1 102 ? 11.133 11.234 2.627 1 97 102 GLN A C 1
ATOM 818 O O . GLN A 1 102 ? 11.711 12.094 3.299 1 97 102 GLN A O 1
ATOM 823 N N . LEU A 1 103 ? 9.898 10.938 2.789 1 97.19 103 LEU A N 1
ATOM 824 C CA . LEU A 1 103 ? 9.07 11.656 3.754 1 97.19 103 LEU A CA 1
ATOM 825 C C . LEU A 1 103 ? 9.523 11.352 5.184 1 97.19 103 LEU A C 1
ATOM 827 O O . LEU A 1 103 ? 9.414 12.211 6.062 1 97.19 103 LEU A O 1
ATOM 831 N N . LYS A 1 104 ? 10.031 10.188 5.363 1 96.06 104 LYS A N 1
ATOM 832 C CA . LYS A 1 104 ? 10.523 9.797 6.68 1 96.06 104 LYS A CA 1
ATOM 833 C C . LYS A 1 104 ? 11.906 10.375 6.949 1 96.06 104 LYS A C 1
ATOM 835 O O . LYS A 1 104 ? 12.414 10.305 8.07 1 96.06 104 LYS A O 1
ATOM 840 N N . GLY A 1 105 ? 12.5 10.945 5.902 1 91.94 105 GLY A N 1
ATOM 841 C CA . GLY A 1 105 ? 13.844 11.492 6.043 1 91.94 105 GLY A CA 1
ATOM 842 C C . GLY A 1 105 ? 14.93 10.438 6 1 91.94 105 GLY A C 1
ATOM 843 O O . GLY A 1 105 ? 15.984 10.602 6.613 1 91.94 105 GLY A O 1
ATOM 844 N N . GLU A 1 106 ? 14.547 9.289 5.434 1 83.94 106 GLU A N 1
ATOM 845 C CA . GLU A 1 106 ? 15.5 8.195 5.34 1 83.94 106 GLU A CA 1
ATOM 846 C C . GLU A 1 106 ? 16.359 8.312 4.082 1 83.94 106 GLU A C 1
ATOM 848 O O . GLU A 1 106 ? 17.312 7.551 3.898 1 83.94 106 GLU A O 1
ATOM 853 N N . MET A 1 107 ? 16.062 9.242 3.24 1 72.06 107 MET A N 1
ATOM 854 C CA . MET A 1 107 ? 16.875 9.492 2.049 1 72.06 107 MET A CA 1
ATOM 855 C C . MET A 1 107 ? 17.406 10.914 2.035 1 72.06 107 MET A C 1
ATOM 857 O O . MET A 1 107 ? 16.812 11.812 2.631 1 72.06 107 MET A O 1
ATOM 861 N N . MET B 1 1 ? -8.812 -3.727 -11.422 1 59.78 1 MET B N 1
ATOM 862 C CA . MET B 1 1 ? -8.719 -2.854 -10.25 1 59.78 1 MET B CA 1
ATOM 863 C C . MET B 1 1 ? -7.395 -2.096 -10.242 1 59.78 1 MET B C 1
ATOM 865 O O . MET B 1 1 ? -6.367 -2.621 -10.68 1 59.78 1 MET B O 1
ATOM 869 N N . ASP B 1 2 ? -7.34 -0.727 -10.164 1 85.75 2 ASP B N 1
ATOM 870 C CA . ASP B 1 2 ? -6.117 0.072 -10.211 1 85.75 2 ASP B CA 1
ATOM 871 C C . ASP B 1 2 ? -5.316 -0.073 -8.922 1 85.75 2 ASP B C 1
ATOM 873 O O . ASP B 1 2 ? -5.574 0.631 -7.941 1 85.75 2 ASP B O 1
ATOM 877 N N . ASN B 1 3 ? -4.418 -1.104 -8.773 1 91.25 3 ASN B N 1
ATOM 878 C CA . ASN B 1 3 ? -3.625 -1.429 -7.594 1 91.25 3 ASN B CA 1
ATOM 879 C C . ASN B 1 3 ? -2.844 -0.217 -7.094 1 91.25 3 ASN B C 1
ATOM 881 O O . ASN B 1 3 ? -2.682 -0.034 -5.887 1 91.25 3 ASN B O 1
ATOM 885 N N . GLN B 1 4 ? -2.502 0.587 -8.016 1 92.19 4 GLN B N 1
ATOM 886 C CA . GLN B 1 4 ? -1.764 1.782 -7.621 1 92.19 4 GLN B CA 1
ATOM 887 C C . GLN B 1 4 ? -2.648 2.738 -6.824 1 92.19 4 GLN B C 1
ATOM 889 O O . GLN B 1 4 ? -2.205 3.32 -5.832 1 92.19 4 GLN B O 1
ATOM 894 N N . SER B 1 5 ? -3.887 2.893 -7.293 1 93.19 5 SER B N 1
ATOM 895 C CA . SER B 1 5 ? -4.832 3.738 -6.574 1 93.19 5 SER B CA 1
ATOM 896 C C . SER B 1 5 ? -5.105 3.199 -5.172 1 93.19 5 SER B C 1
ATOM 898 O O . SER B 1 5 ? -5.18 3.965 -4.211 1 93.19 5 SER B O 1
ATOM 900 N N . GLN B 1 6 ? -5.27 1.843 -5.109 1 94.62 6 GLN B N 1
ATOM 901 C CA . GLN B 1 6 ? -5.52 1.227 -3.809 1 94.62 6 GLN B CA 1
ATOM 902 C C . GLN B 1 6 ? -4.324 1.412 -2.877 1 94.62 6 GLN B C 1
ATOM 904 O O . GLN B 1 6 ? -4.496 1.73 -1.697 1 94.62 6 GLN B O 1
ATOM 909 N N . LEU B 1 7 ? -3.088 1.227 -3.41 1 95.94 7 LEU B N 1
ATOM 910 C CA . LEU B 1 7 ? -1.871 1.409 -2.625 1 95.94 7 LEU B CA 1
ATOM 911 C C . LEU B 1 7 ? -1.772 2.838 -2.1 1 95.94 7 LEU B C 1
ATOM 913 O O . LEU B 1 7 ? -1.485 3.051 -0.919 1 95.94 7 LEU B O 1
ATOM 917 N N . LEU B 1 8 ? -2.111 3.725 -2.953 1 94.12 8 LEU B N 1
ATOM 918 C CA . LEU B 1 8 ? -2.057 5.129 -2.568 1 94.12 8 LEU B CA 1
ATOM 919 C C . LEU B 1 8 ? -3.07 5.434 -1.47 1 94.12 8 LEU B C 1
ATOM 921 O O . LEU B 1 8 ? -2.764 6.152 -0.516 1 94.12 8 LEU B O 1
ATOM 925 N N . LYS B 1 9 ? -4.258 4.922 -1.551 1 94.44 9 LYS B N 1
ATOM 926 C CA . LYS B 1 9 ? -5.266 5.102 -0.508 1 94.44 9 LYS B CA 1
ATOM 927 C C . LYS B 1 9 ? -4.766 4.57 0.833 1 94.44 9 LYS B C 1
ATOM 929 O O . LYS B 1 9 ? -5.051 5.156 1.881 1 94.44 9 LYS B O 1
ATOM 934 N N . GLY B 1 10 ? -3.994 3.576 0.795 1 96.38 10 GLY B N 1
ATOM 935 C CA . GLY B 1 10 ? -3.502 2.938 2.004 1 96.38 10 GLY B CA 1
ATOM 936 C C . GLY B 1 10 ? -2.42 3.738 2.705 1 96.38 10 GLY B C 1
ATOM 937 O O . GLY B 1 10 ? -2.24 3.619 3.918 1 96.38 10 GLY B O 1
ATOM 938 N N . ILE B 1 11 ? -1.757 4.562 1.917 1 97.44 11 ILE B N 1
ATOM 939 C CA . ILE B 1 11 ? -0.591 5.176 2.543 1 97.44 11 ILE B CA 1
ATOM 940 C C . ILE B 1 11 ? -0.809 6.684 2.676 1 97.44 11 ILE B C 1
ATOM 942 O O . ILE B 1 11 ? -0.068 7.363 3.389 1 97.44 11 ILE B O 1
ATOM 946 N N . LEU B 1 12 ? -1.782 7.258 2.076 1 97.12 12 LEU B N 1
ATOM 947 C CA . LEU B 1 12 ? -1.892 8.703 1.933 1 97.12 12 LEU B CA 1
ATOM 948 C C . LEU B 1 12 ? -2.035 9.375 3.295 1 97.12 12 LEU B C 1
ATOM 950 O O . LEU B 1 12 ? -1.327 10.344 3.594 1 97.12 12 LEU B O 1
ATOM 954 N N . GLU B 1 13 ? -2.891 8.938 4.121 1 97.94 13 GLU B N 1
ATOM 955 C CA . GLU B 1 13 ? -3.062 9.547 5.438 1 97.94 13 GLU B CA 1
ATOM 956 C C . GLU B 1 13 ? -1.77 9.492 6.246 1 97.94 13 GLU B C 1
ATOM 958 O O . GLU B 1 13 ? -1.405 10.469 6.91 1 97.94 13 GLU B O 1
ATOM 963 N N . GLY B 1 14 ? -1.126 8.352 6.191 1 98.31 14 GLY B N 1
ATOM 964 C CA . GLY B 1 14 ? 0.156 8.227 6.863 1 98.31 14 GLY B CA 1
ATOM 965 C C . GLY B 1 14 ? 1.204 9.188 6.332 1 98.31 14 GLY B C 1
ATOM 966 O O . GLY B 1 14 ? 1.95 9.797 7.105 1 98.31 14 GLY B O 1
ATOM 967 N N . CYS B 1 15 ? 1.202 9.344 5.031 1 98.38 15 CYS B N 1
ATOM 968 C CA . CYS B 1 15 ? 2.15 10.258 4.406 1 98.38 15 CYS B CA 1
ATOM 969 C C . CYS B 1 15 ? 1.848 11.703 4.793 1 98.38 15 CYS B C 1
ATOM 971 O O . CYS B 1 15 ? 2.764 12.492 5.031 1 98.38 15 CYS B O 1
ATOM 973 N N . ILE B 1 16 ? 0.594 12.008 4.855 1 98.31 16 ILE B N 1
ATOM 974 C CA . ILE B 1 16 ? 0.194 13.344 5.289 1 98.31 16 ILE B CA 1
ATOM 975 C C . ILE B 1 16 ? 0.647 13.578 6.727 1 98.31 16 ILE B C 1
ATOM 977 O O . ILE B 1 16 ? 1.217 14.625 7.043 1 98.31 16 ILE B O 1
ATOM 981 N N . LEU B 1 17 ? 0.462 12.609 7.574 1 98.69 17 LEU B N 1
ATOM 982 C CA . LEU B 1 17 ? 0.897 12.719 8.961 1 98.69 17 LEU B CA 1
ATOM 983 C C . LEU B 1 17 ? 2.41 12.883 9.047 1 98.69 17 LEU B C 1
ATOM 985 O O . LEU B 1 17 ? 2.912 13.641 9.883 1 98.69 17 LEU B O 1
ATOM 989 N N . LEU B 1 18 ? 3.104 12.172 8.203 1 98.69 18 LEU B N 1
ATOM 990 C CA . LEU B 1 18 ? 4.559 12.281 8.18 1 98.69 18 LEU B CA 1
ATOM 991 C C . LEU B 1 18 ? 4.984 13.711 7.855 1 98.69 18 LEU B C 1
ATOM 993 O O . LEU B 1 18 ? 5.859 14.273 8.523 1 98.69 18 LEU B O 1
ATOM 997 N N . VAL B 1 19 ? 4.375 14.305 6.867 1 98.38 19 VAL B N 1
ATOM 998 C CA . VAL B 1 19 ? 4.719 15.664 6.469 1 98.38 19 VAL B CA 1
ATOM 999 C C . VAL B 1 19 ? 4.414 16.625 7.609 1 98.38 19 VAL B C 1
ATOM 1001 O O . VAL B 1 19 ? 5.262 17.453 7.98 1 98.38 19 VAL B O 1
ATOM 1004 N N . ILE B 1 20 ? 3.25 16.453 8.211 1 98.38 20 ILE B N 1
ATOM 1005 C CA . ILE B 1 20 ? 2.768 17.406 9.211 1 98.38 20 ILE B CA 1
ATOM 1006 C C . ILE B 1 20 ? 3.553 17.219 10.508 1 98.38 20 ILE B C 1
ATOM 1008 O O . ILE B 1 20 ? 3.711 18.172 11.281 1 98.38 20 ILE B O 1
ATOM 1012 N N . SER B 1 21 ? 4.02 16.062 10.758 1 98 21 SER B N 1
ATOM 1013 C CA . SER B 1 21 ? 4.777 15.789 11.969 1 98 21 SER B CA 1
ATOM 1014 C C . SER B 1 21 ? 6.078 16.578 12 1 98 21 SER B C 1
ATOM 1016 O O . SER B 1 21 ? 6.648 16.797 13.07 1 98 21 SER B O 1
ATOM 1018 N N . ARG B 1 22 ? 6.574 17 10.906 1 96.25 22 ARG B N 1
ATOM 1019 C CA . ARG B 1 22 ? 7.84 17.719 10.82 1 96.25 22 ARG B CA 1
ATOM 1020 C C . ARG B 1 22 ? 7.625 19.219 10.977 1 96.25 22 ARG B C 1
ATOM 1022 O O . ARG B 1 22 ? 8.453 19.906 11.578 1 96.25 22 ARG B O 1
ATOM 1029 N N . LYS B 1 23 ? 6.625 19.656 10.336 1 95.25 23 LYS B N 1
ATOM 1030 C CA . LYS B 1 23 ? 6.309 21.078 10.344 1 95.25 23 LYS B CA 1
ATOM 1031 C C . LYS B 1 23 ? 4.832 21.312 10.039 1 95.25 23 LYS B C 1
ATOM 1033 O O . LYS B 1 23 ? 4.23 20.578 9.25 1 95.25 23 LYS B O 1
ATOM 1038 N N . GLU B 1 24 ? 4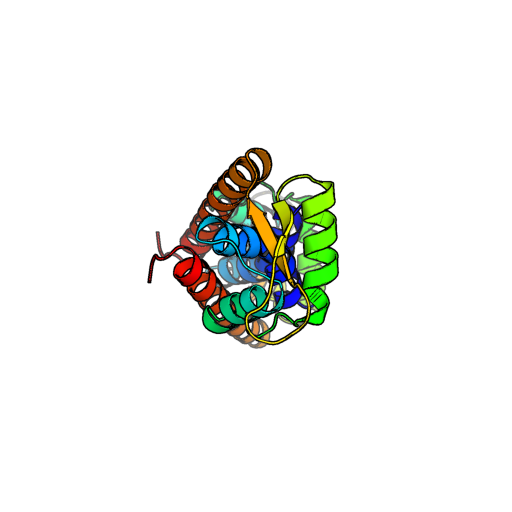.316 22.359 10.695 1 97 24 GLU B N 1
ATOM 1039 C CA . GLU B 1 24 ? 2.973 22.781 10.312 1 97 24 GLU B CA 1
ATOM 1040 C C . GLU B 1 24 ? 2.932 23.234 8.852 1 97 24 GLU B C 1
ATOM 1042 O O . GLU B 1 24 ? 3.814 23.969 8.406 1 97 24 GLU B O 1
ATOM 1047 N N . VAL B 1 25 ? 1.871 22.781 8.188 1 97 25 VAL B N 1
ATOM 1048 C CA . VAL B 1 25 ? 1.798 23.109 6.766 1 97 25 VAL B CA 1
ATOM 1049 C C . VAL B 1 25 ? 0.356 23.438 6.387 1 97 25 VAL B C 1
ATOM 1051 O O . VAL B 1 25 ? -0.584 23 7.055 1 97 25 VAL B O 1
ATOM 1054 N N . TYR B 1 26 ? 0.248 24.281 5.375 1 95 26 TYR B N 1
ATOM 1055 C CA . TYR B 1 26 ? -1.063 24.484 4.77 1 95 26 TYR B CA 1
ATOM 1056 C C . TYR B 1 26 ? -1.253 23.578 3.562 1 95 26 TYR B C 1
ATOM 1058 O O . TYR B 1 26 ? -0.333 22.859 3.17 1 95 26 TYR B O 1
ATOM 1066 N N . ARG B 1 27 ? -2.441 23.547 3.066 1 94.25 27 ARG B N 1
ATOM 1067 C CA . ARG B 1 27 ? -2.861 22.531 2.096 1 94.25 27 ARG B CA 1
ATOM 1068 C C . ARG B 1 27 ? -1.966 22.562 0.861 1 94.25 27 ARG B C 1
ATOM 1070 O O . ARG B 1 27 ? -1.529 21.516 0.384 1 94.25 27 ARG B O 1
ATOM 1077 N N . TYR B 1 28 ? -1.694 23.703 0.313 1 93.31 28 TYR B N 1
ATOM 1078 C CA . TYR B 1 28 ? -0.86 23.797 -0.88 1 93.31 28 TYR B CA 1
ATOM 1079 C C . TYR B 1 28 ? 0.546 23.266 -0.602 1 93.31 28 TYR B C 1
ATOM 1081 O O . TYR B 1 28 ? 1.103 22.516 -1.396 1 93.31 28 TYR B O 1
ATOM 1089 N N . GLU B 1 29 ? 1.107 23.719 0.393 1 95.12 29 GLU B N 1
ATOM 1090 C CA . GLU B 1 29 ? 2.439 23.281 0.784 1 95.12 29 GLU B CA 1
ATOM 1091 C C . GLU B 1 29 ? 2.469 21.766 1.013 1 95.12 29 GLU B C 1
ATOM 1093 O O . GLU B 1 29 ? 3.438 21.094 0.647 1 95.12 29 GLU B O 1
ATOM 1098 N N . LEU B 1 30 ? 1.455 21.266 1.604 1 97.19 30 LEU B N 1
ATOM 1099 C CA . LEU B 1 30 ? 1.327 19.828 1.845 1 97.19 30 LEU B CA 1
ATOM 1100 C C . LEU B 1 30 ? 1.359 19.047 0.533 1 97.19 30 LEU B C 1
ATOM 1102 O O . LEU B 1 30 ? 2.115 18.094 0.396 1 97.19 30 LEU B O 1
ATOM 1106 N N . SER B 1 31 ? 0.579 19.453 -0.439 1 96.5 31 SER B N 1
ATOM 1107 C C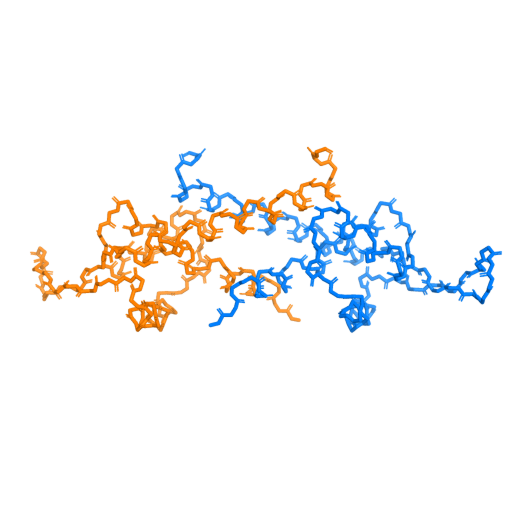A . SER B 1 31 ? 0.544 18.812 -1.746 1 96.5 31 SER B CA 1
ATOM 1108 C C . SER B 1 31 ? 1.911 18.844 -2.422 1 96.5 31 SER B C 1
ATOM 1110 O O . SER B 1 31 ? 2.346 17.859 -3.02 1 96.5 31 SER B O 1
ATOM 1112 N N . GLU B 1 32 ? 2.564 20.016 -2.262 1 96.38 32 GLU B N 1
ATOM 1113 C CA . GLU B 1 32 ? 3.889 20.172 -2.855 1 96.38 32 GLU B CA 1
ATOM 1114 C C . GLU B 1 32 ? 4.895 19.203 -2.238 1 96.38 32 GLU B C 1
ATOM 1116 O O . GLU B 1 32 ? 5.715 18.609 -2.949 1 96.38 32 GLU B O 1
ATOM 1121 N N . ARG B 1 33 ? 4.828 19.062 -0.985 1 96.88 33 ARG B N 1
ATOM 1122 C CA . ARG B 1 33 ? 5.742 18.156 -0.287 1 96.88 33 ARG B CA 1
ATOM 1123 C C . ARG B 1 33 ? 5.508 16.703 -0.691 1 96.88 33 ARG B C 1
ATOM 1125 O O . ARG B 1 33 ? 6.457 15.945 -0.872 1 96.88 33 ARG B O 1
ATOM 1132 N N . LEU B 1 34 ? 4.27 16.312 -0.809 1 97.69 34 LEU B N 1
ATOM 1133 C CA . LEU B 1 34 ? 3.938 14.969 -1.268 1 97.69 34 LEU B CA 1
ATOM 1134 C C . LEU B 1 34 ? 4.461 14.727 -2.68 1 97.69 34 LEU B C 1
ATOM 1136 O O . LEU B 1 34 ? 5.055 13.688 -2.961 1 97.69 34 LEU B O 1
ATOM 1140 N N . HIS B 1 35 ? 4.309 15.711 -3.539 1 97.31 35 HIS B N 1
ATOM 1141 C CA . HIS B 1 35 ? 4.785 15.609 -4.914 1 97.31 35 HIS B CA 1
ATOM 1142 C C . HIS B 1 35 ? 6.305 15.508 -4.965 1 97.31 35 HIS B C 1
ATOM 1144 O O . HIS B 1 35 ? 6.855 14.711 -5.727 1 97.31 35 HIS B O 1
ATOM 1150 N N . GLN B 1 36 ? 6.934 16.312 -4.18 1 96.75 36 GLN B N 1
ATOM 1151 C CA . GLN B 1 36 ? 8.391 16.328 -4.137 1 96.75 36 GLN B CA 1
ATOM 1152 C C . GLN B 1 36 ? 8.945 14.992 -3.662 1 96.75 36 GLN B C 1
ATOM 1154 O O . GLN B 1 36 ? 10.023 14.578 -4.09 1 96.75 36 GLN B O 1
ATOM 1159 N N . ALA B 1 37 ? 8.18 14.344 -2.848 1 96.81 37 ALA B N 1
ATOM 1160 C CA . ALA B 1 37 ? 8.617 13.055 -2.318 1 96.81 37 ALA B CA 1
ATOM 1161 C C . ALA B 1 37 ? 8.391 11.945 -3.338 1 96.81 37 ALA B C 1
ATOM 1163 O O . ALA B 1 37 ? 8.852 10.812 -3.143 1 96.81 37 ALA B O 1
ATOM 1164 N N . GLY B 1 38 ? 7.66 12.258 -4.395 1 95.19 38 GLY B N 1
ATOM 1165 C CA . GLY B 1 38 ? 7.457 11.273 -5.445 1 95.19 38 GLY B CA 1
ATOM 1166 C C . GLY B 1 38 ? 6.008 10.852 -5.598 1 95.19 38 GLY B C 1
ATOM 1167 O O . GLY B 1 38 ? 5.68 10.039 -6.465 1 95.19 38 GLY B O 1
ATOM 1168 N N . LEU B 1 39 ? 5.133 11.312 -4.715 1 96.5 39 LEU B N 1
ATOM 1169 C CA . LEU B 1 39 ? 3.707 11.016 -4.824 1 96.5 39 LEU B CA 1
ATOM 1170 C C . LEU B 1 39 ? 3.016 12.008 -5.758 1 96.5 39 LEU B C 1
ATOM 1172 O O . LEU B 1 39 ? 2.049 12.664 -5.367 1 96.5 39 LEU B O 1
ATOM 1176 N N . THR B 1 40 ? 3.441 11.961 -7.02 1 94.81 40 THR B N 1
ATOM 1177 C CA . THR B 1 40 ? 3.014 12.938 -8.016 1 94.81 40 THR B CA 1
ATOM 1178 C C . THR B 1 40 ? 1.578 12.672 -8.453 1 94.81 40 THR B C 1
ATOM 1180 O O . THR B 1 40 ? 0.939 13.531 -9.07 1 94.81 40 THR B O 1
ATOM 1183 N N . MET B 1 41 ? 1.114 11.508 -8.117 1 90.12 41 MET B N 1
ATOM 1184 C CA . MET B 1 41 ? -0.225 11.109 -8.539 1 90.12 41 MET B CA 1
ATOM 1185 C C . MET B 1 41 ? -1.287 11.719 -7.633 1 90.12 41 MET B C 1
ATOM 1187 O O . MET B 1 41 ? -2.482 11.641 -7.926 1 90.12 41 MET B O 1
ATOM 1191 N N . VAL B 1 42 ? -0.913 12.227 -6.52 1 94.06 42 VAL B N 1
ATOM 1192 C CA . VAL B 1 42 ? -1.856 12.867 -5.605 1 94.06 42 VAL B CA 1
ATOM 1193 C C . VAL B 1 42 ? -2.289 14.219 -6.164 1 94.06 42 VAL B C 1
ATOM 1195 O O . VAL B 1 42 ? -1.471 15.133 -6.301 1 94.06 42 VAL B O 1
ATOM 1198 N N . LYS B 1 43 ? -3.545 14.219 -6.426 1 89.38 43 LYS B N 1
ATOM 1199 C CA . LYS B 1 43 ? -4.094 15.492 -6.891 1 89.38 43 LYS B CA 1
ATOM 1200 C C . LYS B 1 43 ? -4.375 16.438 -5.723 1 89.38 43 LYS B C 1
ATOM 1202 O O . LYS B 1 43 ? -4.832 15.992 -4.664 1 89.38 43 LYS B O 1
ATOM 1207 N N . GLU B 1 44 ? -4.195 17.719 -6.008 1 84.56 44 GLU B N 1
ATOM 1208 C CA . GLU B 1 44 ? -4.398 18.734 -4.965 1 84.56 44 GLU B CA 1
ATOM 1209 C C . GLU B 1 44 ? -5.816 18.656 -4.402 1 84.56 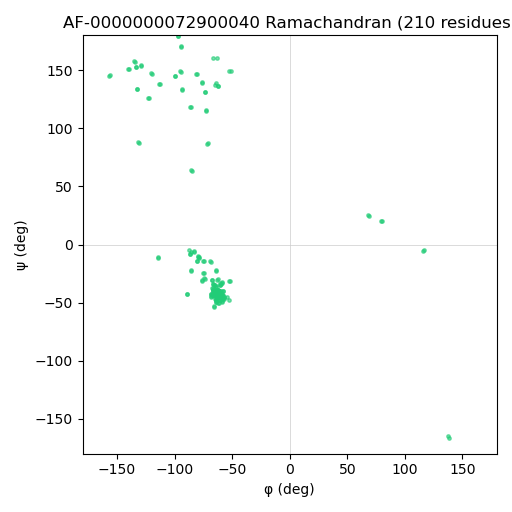44 GLU B C 1
ATOM 1211 O O . GLU B 1 44 ? -6.008 18.672 -3.184 1 84.56 44 GLU B O 1
ATOM 1216 N N . GLY B 1 45 ? -6.723 18.516 -5.281 1 88.12 45 GLY B N 1
ATOM 1217 C CA . GLY B 1 45 ? -8.117 18.516 -4.867 1 88.12 45 GLY B CA 1
ATOM 1218 C C . GLY B 1 45 ? -8.5 17.281 -4.066 1 88.12 45 GLY B C 1
ATOM 1219 O O . GLY B 1 45 ? -9.508 17.281 -3.355 1 88.12 45 GLY B O 1
ATOM 1220 N N . SER B 1 46 ? -7.676 16.203 -4.062 1 88.81 46 SER B N 1
ATOM 1221 C CA . SER B 1 46 ? -8.016 14.961 -3.381 1 88.81 46 SER B CA 1
ATOM 1222 C C . SER B 1 46 ? -7.59 15 -1.917 1 88.81 46 SER B C 1
ATOM 1224 O O . SER B 1 46 ? -8.008 14.156 -1.123 1 88.81 46 SER B O 1
ATOM 1226 N N . ILE B 1 47 ? -6.875 16 -1.57 1 94.69 47 ILE B N 1
ATOM 1227 C CA . ILE B 1 47 ? -6.293 16.062 -0.235 1 94.69 47 ILE B CA 1
ATOM 1228 C C . ILE B 1 47 ? -7.301 16.656 0.747 1 94.69 47 ILE B C 1
ATOM 1230 O O . ILE B 1 47 ? -7.34 16.266 1.917 1 94.69 47 ILE B O 1
ATOM 1234 N N . TYR B 1 48 ? -8.25 17.406 0.166 1 94.25 48 TYR B N 1
ATOM 1235 C CA . TYR B 1 48 ? -9.188 18.125 1.021 1 94.25 48 TYR B CA 1
ATOM 1236 C C . TYR B 1 48 ? -10.07 17.156 1.794 1 94.25 48 TYR B C 1
ATOM 1238 O O . TYR B 1 48 ? -10.172 17.234 3.021 1 94.25 48 TYR B O 1
ATOM 1246 N N . PRO B 1 49 ? -10.68 16.297 1.181 1 96.19 49 PRO B N 1
ATOM 1247 C CA . PRO B 1 49 ? -11.523 15.367 1.927 1 96.19 49 PRO B CA 1
ATOM 1248 C C . PRO B 1 49 ? -10.742 14.547 2.947 1 96.19 49 PRO B C 1
ATOM 1250 O O . PRO B 1 49 ? -11.266 14.203 4.012 1 96.19 49 PRO B O 1
ATOM 1253 N N . VAL B 1 50 ? -9.562 14.211 2.633 1 97.12 50 VAL B N 1
ATOM 1254 C CA . VAL B 1 50 ? -8.719 13.43 3.535 1 97.12 50 VAL B CA 1
ATOM 1255 C C . VAL B 1 50 ? -8.391 14.258 4.773 1 97.12 50 VAL B C 1
ATOM 1257 O O . VAL B 1 50 ? -8.5 13.766 5.902 1 97.12 50 VAL B O 1
ATOM 1260 N N . LEU B 1 51 ? -8.039 15.523 4.523 1 97.69 51 LEU B N 1
ATOM 1261 C CA . LEU B 1 51 ? -7.742 16.422 5.633 1 97.69 51 LEU B CA 1
ATOM 1262 C C . LEU B 1 51 ? -8.969 16.609 6.52 1 97.69 51 LEU B C 1
ATOM 1264 O O . LEU B 1 51 ? -8.859 16.609 7.75 1 97.69 51 LEU B O 1
ATOM 1268 N N . ALA B 1 52 ? -10.102 16.781 5.91 1 97.19 52 ALA B N 1
ATOM 1269 C CA . ALA B 1 52 ? -11.344 16.938 6.66 1 97.19 52 ALA B CA 1
ATOM 1270 C C . ALA B 1 52 ? -11.609 15.734 7.555 1 97.19 52 ALA B C 1
ATOM 1272 O O . ALA B 1 52 ? -11.977 15.891 8.727 1 97.19 52 ALA B O 1
ATOM 1273 N N . ARG B 1 53 ? -11.453 14.562 7.047 1 97 53 ARG B N 1
ATOM 1274 C CA . ARG B 1 53 ? -11.641 13.328 7.809 1 97 53 ARG B CA 1
ATOM 1275 C C . ARG B 1 53 ? -10.641 13.242 8.961 1 97 53 ARG B C 1
ATOM 1277 O O . ARG B 1 53 ? -11.008 12.867 10.078 1 97 53 ARG B 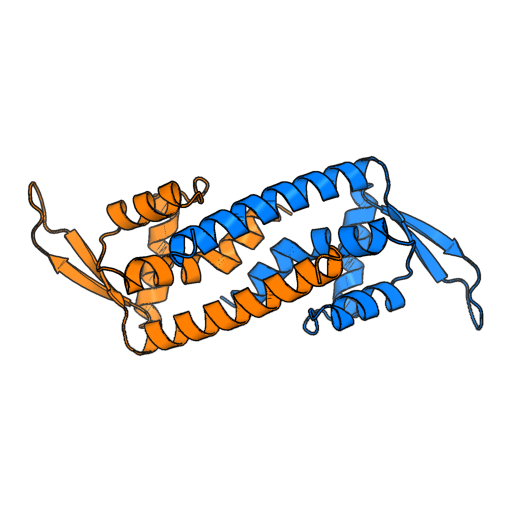O 1
ATOM 1284 N N . MET B 1 54 ? -9.414 13.602 8.703 1 98.19 54 MET B N 1
ATOM 1285 C CA . MET B 1 54 ? -8.367 13.523 9.719 1 98.19 54 MET B CA 1
ATOM 1286 C C . MET B 1 54 ? -8.625 14.516 10.844 1 98.19 54 MET B C 1
ATOM 1288 O O . MET B 1 54 ? -8.305 14.25 12.008 1 98.19 54 MET B O 1
ATOM 1292 N N . GLN B 1 55 ? -9.195 15.633 10.461 1 98.31 55 GLN B N 1
ATOM 1293 C CA . GLN B 1 55 ? -9.594 16.594 11.477 1 98.31 55 GLN B CA 1
ATOM 1294 C C . GLN B 1 55 ? -10.734 16.047 12.336 1 98.31 55 GLN B C 1
ATOM 1296 O O . GLN B 1 55 ? -10.719 16.188 13.555 1 98.31 55 GLN B O 1
ATOM 1301 N N . LYS B 1 56 ? -11.688 15.43 11.664 1 97.88 56 LYS B N 1
ATOM 1302 C CA . LYS B 1 56 ? -12.82 14.828 12.375 1 97.88 56 LYS B CA 1
ATOM 1303 C C . LYS B 1 56 ? -12.344 13.75 13.344 1 97.88 56 LYS B C 1
ATOM 1305 O O . LYS B 1 56 ? -12.891 13.609 14.438 1 97.88 56 LYS B O 1
ATOM 1310 N N . LEU B 1 57 ? -11.305 13.07 12.977 1 97.69 57 LEU B N 1
ATOM 1311 C CA . LEU B 1 57 ? -10.727 12.008 13.797 1 97.69 57 LEU B CA 1
ATOM 1312 C C . LEU B 1 57 ? -9.789 12.586 14.852 1 97.69 57 LEU B C 1
ATOM 1314 O O . LEU B 1 57 ? -9.195 11.844 15.633 1 97.69 57 LEU B O 1
ATOM 1318 N N . LYS B 1 58 ? -9.562 13.852 14.773 1 98.56 58 LYS B N 1
ATOM 1319 C CA . LYS B 1 58 ? -8.727 14.602 15.703 1 98.56 58 LYS B CA 1
ATOM 1320 C C . LYS B 1 58 ? -7.254 14.219 15.555 1 98.56 58 LYS B C 1
ATOM 1322 O O . LYS B 1 58 ? -6.504 14.234 16.531 1 98.56 58 LYS B O 1
ATOM 1327 N N . TRP B 1 59 ? -6.879 13.734 14.414 1 98.75 59 TRP B N 1
ATOM 1328 C CA . TRP B 1 59 ? -5.48 13.414 14.156 1 98.75 59 TRP B CA 1
ATOM 1329 C C . TRP B 1 59 ? -4.668 14.68 13.898 1 98.75 59 TRP B C 1
ATOM 1331 O O . TRP B 1 59 ? -3.473 14.734 14.195 1 98.75 59 TRP B O 1
ATOM 1341 N N . ILE B 1 60 ? -5.348 15.742 13.305 1 98.81 60 ILE B N 1
ATOM 1342 C CA . ILE B 1 60 ? -4.715 17.031 13.031 1 98.81 60 ILE B CA 1
ATOM 1343 C C . ILE B 1 60 ? -5.641 18.156 13.461 1 98.81 60 ILE B C 1
ATOM 1345 O O . ILE B 1 60 ? -6.848 17.953 13.617 1 98.81 60 ILE B O 1
ATOM 1349 N N . LYS B 1 61 ? -5.047 19.312 13.703 1 98.75 61 LYS B N 1
ATOM 1350 C CA . LYS B 1 61 ? -5.77 20.531 14.031 1 98.75 61 LYS B CA 1
ATOM 1351 C C . LYS B 1 61 ? -5.438 21.641 13.047 1 98.75 61 LYS B C 1
ATOM 1353 O O . LYS B 1 61 ? -4.262 21.922 12.781 1 98.75 61 LYS B O 1
ATOM 1358 N N . GLY B 1 62 ? -6.461 22.203 12.469 1 97.88 62 GLY B N 1
ATOM 1359 C CA . GLY B 1 62 ? -6.293 23.328 11.562 1 97.88 62 GLY B CA 1
ATOM 1360 C C . GLY B 1 62 ? -6.43 24.672 12.258 1 97.88 62 GLY B C 1
ATOM 1361 O O . GLY B 1 62 ? -7.301 24.844 13.109 1 97.88 62 GLY B O 1
ATOM 1362 N N . THR B 1 63 ? -5.531 25.594 12.008 1 97.12 63 THR B N 1
ATOM 1363 C CA . THR B 1 63 ? -5.586 26.953 12.547 1 97.12 63 THR B CA 1
ATOM 1364 C C . THR B 1 63 ? -5.328 27.984 11.445 1 97.12 63 THR B C 1
ATOM 1366 O O . THR B 1 63 ? -4.43 27.812 10.625 1 97.12 63 THR B O 1
ATOM 1369 N N . MET B 1 64 ? -6.219 29.016 11.461 1 96.94 64 MET B N 1
ATOM 1370 C CA . MET B 1 64 ? -6.016 30.078 10.484 1 96.94 64 MET B CA 1
ATOM 1371 C C . MET B 1 64 ? -4.832 30.953 10.875 1 96.94 64 MET B C 1
ATOM 1373 O O . MET B 1 64 ? -4.715 31.375 12.023 1 96.94 64 MET B O 1
ATOM 1377 N N . LYS B 1 65 ? -3.912 31.203 9.844 1 95.25 65 LYS B N 1
ATOM 1378 C CA . LYS B 1 65 ? -2.77 32.094 10.047 1 95.25 65 LYS B CA 1
ATOM 1379 C C . LYS B 1 65 ? -2.619 33.062 8.891 1 95.25 65 LYS B C 1
ATOM 1381 O O . LYS B 1 65 ? -3.02 32.781 7.762 1 95.25 65 LYS B O 1
ATOM 1386 N N . PRO B 1 66 ? -2.023 34.219 9.227 1 92 66 PRO B N 1
ATOM 1387 C CA . PRO B 1 66 ? -1.812 35.188 8.141 1 92 66 PRO B CA 1
ATOM 1388 C C . PRO B 1 66 ? -0.844 34.688 7.082 1 92 66 PRO B C 1
ATOM 1390 O O . PRO B 1 66 ? 0.096 33.938 7.398 1 92 66 PRO B O 1
ATOM 1393 N N . SER B 1 67 ? -1.154 34.906 5.891 1 86.69 67 SER B N 1
ATOM 1394 C CA . SER B 1 67 ? -0.266 34.594 4.773 1 86.69 67 SER B CA 1
ATOM 1395 C C . SER B 1 67 ? 0.556 35.812 4.359 1 86.69 67 SER B C 1
ATOM 1397 O O . SER B 1 67 ? 0.202 36.969 4.688 1 86.69 67 SER B O 1
ATOM 1399 N N . PRO B 1 68 ? 1.823 35.562 3.844 1 81.69 68 PRO B N 1
ATOM 1400 C CA . PRO B 1 68 ? 2.629 36.688 3.42 1 81.69 68 PRO B CA 1
ATOM 1401 C C . PRO B 1 68 ? 1.893 37.594 2.436 1 81.69 68 PRO B C 1
ATOM 1403 O O . PRO B 1 68 ? 2.053 38.812 2.477 1 81.69 68 PRO B O 1
ATOM 1406 N N . SER B 1 69 ? 1.277 37.094 1.439 1 77.81 69 SER B N 1
ATOM 1407 C CA . SER B 1 69 ? 0.556 37.844 0.43 1 77.81 69 SER B CA 1
ATOM 1408 C C . SER B 1 69 ? -0.837 37.281 0.191 1 77.81 69 SER B C 1
ATOM 1410 O O . SER B 1 69 ? -0.978 36.125 -0.24 1 77.81 69 SER B O 1
ATOM 1412 N N . GLY B 1 70 ? -1.76 37.719 0.936 1 80.75 70 GLY B N 1
ATOM 1413 C CA . GLY B 1 70 ? -3.115 37.281 0.645 1 80.75 70 GLY B CA 1
ATOM 1414 C C . GLY B 1 70 ? -3.914 36.938 1.891 1 80.75 70 GLY B C 1
ATOM 1415 O O . GLY B 1 70 ? -3.541 37.344 2.998 1 80.75 70 GLY B O 1
ATOM 1416 N N . PRO B 1 71 ? -5.016 36.281 1.657 1 89.06 71 PRO B N 1
ATOM 1417 C CA . PRO B 1 71 ? -5.891 35.906 2.771 1 89.06 71 PRO B CA 1
ATOM 1418 C C . PRO B 1 71 ? -5.23 34.938 3.752 1 89.06 71 PRO B C 1
ATOM 1420 O O . PRO B 1 71 ? -4.184 34.375 3.447 1 89.06 71 PRO B O 1
ATOM 1423 N N . ASN B 1 72 ? -5.734 34.875 4.863 1 93.62 72 ASN B N 1
ATOM 1424 C CA . ASN B 1 72 ? -5.297 33.906 5.84 1 93.62 72 ASN B CA 1
ATOM 1425 C C . ASN B 1 72 ? -5.316 32.469 5.254 1 93.62 72 ASN B C 1
ATOM 1427 O O . ASN B 1 72 ? -6.102 32.188 4.348 1 93.62 72 ASN B O 1
ATOM 1431 N N . ARG B 1 73 ? -4.461 31.656 5.711 1 94 73 ARG B N 1
ATOM 1432 C CA . ARG B 1 73 ? -4.414 30.25 5.336 1 94 73 ARG B CA 1
ATOM 1433 C C . ARG B 1 73 ? -4.586 29.359 6.559 1 94 73 ARG B C 1
ATOM 1435 O O . ARG B 1 73 ? -4.203 29.734 7.668 1 94 73 ARG B O 1
ATOM 1442 N N . LYS B 1 74 ? -5.223 28.25 6.227 1 95.62 74 LYS B N 1
ATOM 1443 C CA . LYS B 1 74 ? -5.375 27.266 7.289 1 95.62 74 LYS B CA 1
ATOM 1444 C C . LYS B 1 74 ? -4.152 26.344 7.367 1 95.62 74 LYS B C 1
ATOM 1446 O O . LYS B 1 74 ? -3.795 25.688 6.387 1 95.62 74 LYS B O 1
ATOM 1451 N N . TYR B 1 75 ? -3.475 26.406 8.57 1 97.19 75 TYR B N 1
ATOM 1452 C CA . TYR B 1 75 ? -2.33 25.531 8.836 1 97.19 75 TYR B CA 1
ATOM 1453 C C . TYR B 1 75 ? -2.736 24.344 9.68 1 97.19 75 TYR B C 1
ATOM 1455 O O . TYR B 1 75 ? -3.607 24.453 10.547 1 97.19 75 TYR B O 1
ATOM 1463 N N . TYR B 1 76 ? -2.084 23.188 9.391 1 98.31 76 TYR B N 1
ATOM 1464 C CA . TYR B 1 76 ? -2.393 21.969 10.117 1 98.31 76 TYR B CA 1
ATOM 1465 C C . TYR B 1 76 ? -1.211 21.531 10.969 1 98.31 76 TYR B C 1
ATOM 1467 O O . TYR B 1 76 ? -0.06 21.594 10.531 1 98.31 76 TYR B O 1
ATOM 1475 N N . LYS B 1 77 ? -1.543 21.109 12.141 1 98.5 77 LYS B N 1
ATOM 1476 C CA . LYS B 1 77 ? -0.565 20.531 13.055 1 98.5 77 LYS B CA 1
ATOM 1477 C C . LYS B 1 77 ? -1.042 19.188 13.602 1 98.5 77 LYS B C 1
ATOM 1479 O O . LYS B 1 77 ? -2.246 18.938 13.672 1 98.5 77 LYS B O 1
ATOM 1484 N N . LEU B 1 78 ? -0.072 18.422 13.953 1 98.44 78 LEU B N 1
ATOM 1485 C CA . LEU B 1 78 ? -0.37 17.094 14.508 1 98.44 78 LEU B CA 1
ATOM 1486 C C . LEU B 1 78 ? -0.844 17.219 15.953 1 98.44 78 LEU B C 1
ATOM 1488 O O . LEU B 1 78 ? -0.311 18.016 16.719 1 98.44 78 LEU B O 1
ATOM 1492 N N . THR B 1 79 ? -1.862 16.422 16.312 1 98.62 79 THR B N 1
ATOM 1493 C CA . THR B 1 79 ? -2.279 16.297 17.703 1 98.62 79 THR B CA 1
ATOM 1494 C C . THR B 1 79 ? -1.642 15.062 18.344 1 98.62 79 THR B C 1
ATOM 1496 O O . THR B 1 79 ? -0.896 14.328 17.688 1 98.62 79 THR B O 1
ATOM 1499 N N . SER B 1 80 ? -1.949 14.828 19.672 1 98.44 80 SER B N 1
ATOM 1500 C CA . SER B 1 80 ? -1.48 13.617 20.328 1 98.44 80 SER B CA 1
ATOM 1501 C C . SER B 1 80 ? -2.092 12.367 19.703 1 98.44 80 SER B C 1
ATOM 1503 O O . SER B 1 80 ? -1.422 11.344 19.562 1 98.44 80 SER B O 1
ATOM 1505 N N . GLU B 1 81 ? -3.334 12.453 19.281 1 98.5 81 GLU B N 1
ATOM 1506 C CA . GLU B 1 81 ? -3.988 11.352 18.578 1 98.5 81 GLU B CA 1
ATOM 1507 C C . GLU B 1 81 ? -3.354 11.117 17.219 1 98.5 81 GLU B C 1
ATOM 1509 O O . GLU B 1 81 ? -3.227 9.969 16.781 1 98.5 81 GLU B O 1
ATOM 1514 N N . GLY B 1 82 ? -2.982 12.211 16.578 1 98.56 82 GLY B N 1
ATOM 1515 C CA . GLY B 1 82 ? -2.293 12.109 15.305 1 98.56 82 GLY B CA 1
ATOM 1516 C C . GLY B 1 82 ? -0.929 11.453 15.414 1 98.56 82 GLY B C 1
ATOM 1517 O O . GLY B 1 82 ? -0.526 10.703 14.531 1 98.56 82 GLY B O 1
ATOM 1518 N N . GLU B 1 83 ? -0.265 11.734 16.547 1 98.5 83 GLU B N 1
ATOM 1519 C CA . GLU B 1 83 ? 1.026 11.102 16.797 1 98.5 83 GLU B CA 1
ATOM 1520 C C . GLU B 1 83 ? 0.874 9.594 16.984 1 98.5 83 GLU B C 1
ATOM 1522 O O . GLU B 1 83 ? 1.698 8.82 16.484 1 98.5 83 GLU B O 1
ATOM 1527 N N . GLU B 1 84 ? -0.142 9.258 17.656 1 98.5 84 GLU B N 1
ATOM 1528 C CA . GLU B 1 84 ? -0.42 7.836 17.828 1 98.5 84 GLU B CA 1
ATOM 1529 C C . GLU B 1 84 ? -0.771 7.164 16.516 1 98.5 84 GLU B C 1
ATOM 1531 O O . GLU B 1 84 ? -0.302 6.062 16.219 1 98.5 84 GLU B O 1
ATOM 1536 N N . ALA B 1 85 ? -1.56 7.82 15.711 1 98.25 85 ALA B N 1
ATOM 1537 C CA . ALA B 1 85 ? -1.92 7.305 14.398 1 98.25 85 ALA B CA 1
ATOM 1538 C C . ALA B 1 85 ? -0.687 7.156 13.508 1 98.25 85 ALA B C 1
ATOM 1540 O O . ALA B 1 85 ? -0.564 6.184 12.766 1 98.25 85 ALA B O 1
ATOM 1541 N N . LEU B 1 86 ? 0.179 8.102 13.625 1 98.5 86 LEU B N 1
ATOM 1542 C CA . LEU B 1 86 ? 1.413 8.047 12.844 1 98.5 86 LEU B CA 1
ATOM 1543 C C . LEU B 1 86 ? 2.266 6.852 13.266 1 98.5 86 LEU B C 1
ATOM 1545 O O . LEU B 1 86 ? 2.805 6.141 12.414 1 98.5 86 LEU B O 1
ATOM 1549 N N . ARG B 1 87 ? 2.361 6.66 14.523 1 98.31 87 ARG B N 1
ATOM 1550 C CA . ARG B 1 87 ? 3.123 5.516 15.008 1 98.31 87 ARG B CA 1
ATOM 1551 C C . ARG B 1 87 ? 2.527 4.203 14.508 1 98.31 87 ARG B C 1
ATOM 1553 O O . ARG B 1 87 ? 3.258 3.311 14.07 1 98.31 87 ARG B O 1
ATOM 1560 N N . GLN B 1 88 ? 1.278 4.105 14.547 1 97.75 88 GLN B N 1
ATOM 1561 C CA . GLN B 1 88 ? 0.598 2.912 14.055 1 97.75 88 GLN B CA 1
ATOM 1562 C C . GLN B 1 88 ? 0.835 2.715 12.562 1 97.75 88 GLN B C 1
ATOM 1564 O O . GLN B 1 88 ? 1.077 1.595 12.109 1 97.75 88 GLN B O 1
ATOM 1569 N N . PHE B 1 89 ? 0.779 3.807 11.844 1 97.75 89 PHE B N 1
ATOM 1570 C CA . PHE B 1 89 ? 1.059 3.746 10.414 1 97.75 89 PHE B CA 1
A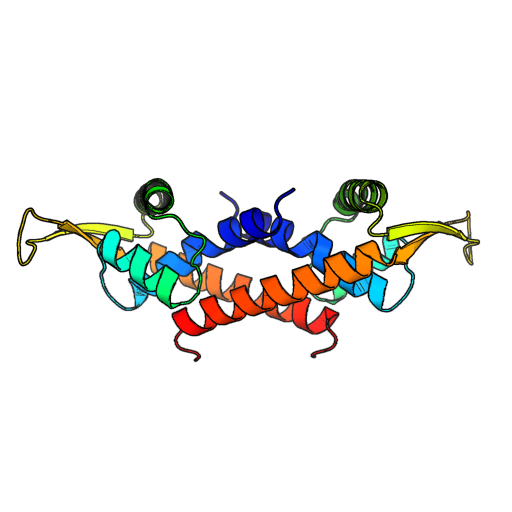TOM 1571 C C . PHE B 1 89 ? 2.473 3.236 10.156 1 97.75 89 PHE B C 1
ATOM 1573 O O . PHE B 1 89 ? 2.678 2.35 9.328 1 97.75 89 PHE B O 1
ATOM 1580 N N . GLU B 1 90 ? 3.375 3.797 10.867 1 97.75 90 GLU B N 1
ATOM 1581 C CA . GLU B 1 90 ? 4.773 3.426 10.656 1 97.75 90 GLU B CA 1
ATOM 1582 C C . GLU B 1 90 ? 5.008 1.956 10.984 1 97.75 90 GLU B C 1
ATOM 1584 O O . GLU B 1 90 ? 5.75 1.267 10.281 1 97.75 90 GLU B O 1
ATOM 1589 N N . GLU B 1 91 ? 4.395 1.495 11.992 1 97.19 91 GLU B N 1
ATOM 1590 C CA . GLU B 1 91 ? 4.52 0.087 12.359 1 97.19 91 GLU B CA 1
ATOM 1591 C C . GLU B 1 91 ? 3.936 -0.818 11.273 1 97.19 91 GLU B C 1
ATOM 1593 O O . GLU B 1 91 ? 4.574 -1.787 10.859 1 97.19 91 GLU B O 1
ATOM 1598 N N . ASN B 1 92 ? 2.738 -0.459 10.836 1 95.94 92 ASN B N 1
ATOM 1599 C CA . ASN B 1 92 ? 2.088 -1.233 9.789 1 95.94 92 ASN B CA 1
ATOM 1600 C C . ASN B 1 92 ? 2.891 -1.203 8.492 1 95.94 92 ASN B C 1
ATOM 1602 O O . ASN B 1 92 ? 3.029 -2.227 7.816 1 95.94 92 ASN B O 1
ATOM 1606 N N . TRP B 1 93 ? 3.33 -0.05 8.195 1 96.88 93 TRP B N 1
ATOM 1607 C CA . TRP B 1 93 ? 4.133 0.145 6.988 1 96.88 93 TRP B CA 1
ATOM 1608 C C . TRP B 1 93 ? 5.391 -0.716 7.027 1 96.88 93 TRP B C 1
ATOM 1610 O O . TRP B 1 93 ? 5.703 -1.41 6.059 1 96.88 93 TRP B O 1
ATOM 1620 N N . ASP B 1 94 ? 6.074 -0.72 8.156 1 96.5 94 ASP B N 1
ATOM 1621 C CA . ASP B 1 94 ? 7.293 -1.508 8.305 1 96.5 94 ASP B CA 1
ATOM 1622 C C . ASP B 1 94 ? 7 -3.002 8.18 1 96.5 94 ASP B C 1
ATOM 1624 O O . ASP B 1 94 ? 7.785 -3.746 7.586 1 96.5 94 ASP B O 1
ATOM 1628 N N . ASP B 1 95 ? 5.922 -3.428 8.727 1 96.12 95 ASP B N 1
ATOM 1629 C CA . ASP B 1 95 ? 5.516 -4.824 8.602 1 96.12 95 ASP B CA 1
ATOM 1630 C C . ASP B 1 95 ? 5.289 -5.207 7.145 1 96.12 95 ASP B C 1
ATOM 1632 O O . ASP B 1 95 ? 5.727 -6.273 6.703 1 96.12 95 ASP B O 1
ATOM 1636 N N . ILE B 1 96 ? 4.648 -4.352 6.418 1 96.94 96 ILE B N 1
ATOM 1637 C CA . ILE B 1 96 ? 4.324 -4.617 5.02 1 96.94 96 ILE B CA 1
ATOM 1638 C C . ILE B 1 96 ? 5.605 -4.637 4.188 1 96.94 96 ILE B C 1
ATOM 1640 O O . ILE B 1 96 ? 5.793 -5.516 3.342 1 96.94 96 ILE B O 1
ATOM 1644 N N . ILE B 1 97 ? 6.457 -3.689 4.41 1 97.06 97 ILE B N 1
ATOM 1645 C CA . ILE B 1 97 ? 7.738 -3.66 3.711 1 97.06 97 ILE B CA 1
ATOM 1646 C C . ILE B 1 97 ? 8.492 -4.961 3.967 1 97.06 97 ILE B C 1
ATOM 1648 O O . ILE B 1 97 ? 9.07 -5.543 3.045 1 97.06 97 ILE B O 1
ATOM 1652 N N . GLY B 1 98 ? 8.508 -5.391 5.195 1 97.06 98 GLY B N 1
ATOM 1653 C CA . GLY B 1 98 ? 9.164 -6.648 5.531 1 97.06 98 GLY B CA 1
ATOM 1654 C C . GLY B 1 98 ? 8.594 -7.836 4.785 1 97.06 98 GLY B C 1
ATOM 1655 O O . GLY B 1 98 ? 9.344 -8.68 4.281 1 97.06 98 GLY B O 1
ATOM 1656 N N . ALA B 1 99 ? 7.309 -7.898 4.699 1 97.06 99 ALA B N 1
ATOM 1657 C CA . ALA B 1 99 ? 6.637 -9.016 4.035 1 97.06 99 ALA B CA 1
ATOM 1658 C C . ALA B 1 99 ? 6.977 -9.047 2.547 1 97.06 99 ALA B C 1
ATOM 1660 O O . ALA B 1 99 ? 7.316 -10.102 2.008 1 97.06 99 ALA B O 1
ATOM 1661 N N . VAL B 1 100 ? 6.902 -7.941 1.907 1 97.88 100 VAL B N 1
ATOM 1662 C CA . VAL B 1 100 ? 7.18 -7.883 0.475 1 97.88 100 VAL B CA 1
ATOM 1663 C C . VAL B 1 100 ? 8.656 -8.188 0.219 1 97.88 100 VAL B C 1
ATOM 1665 O O . VAL B 1 100 ? 8.992 -8.898 -0.73 1 97.88 100 VAL B O 1
ATOM 1668 N N . SER B 1 101 ? 9.516 -7.656 1.093 1 97.38 101 SER B N 1
ATOM 1669 C CA . SER B 1 101 ? 10.945 -7.93 0.958 1 97.38 101 SER B CA 1
ATOM 1670 C C . SER B 1 101 ? 11.242 -9.422 1.086 1 97.38 101 SER B C 1
ATOM 1672 O O . SER B 1 101 ? 12.086 -9.953 0.364 1 97.38 101 SER B O 1
ATOM 1674 N N . GLN B 1 102 ? 10.586 -10.039 1.989 1 96.94 102 GLN B N 1
ATOM 1675 C CA . GLN B 1 102 ? 10.742 -11.477 2.154 1 96.94 102 GLN B CA 1
ATOM 1676 C C . GLN B 1 102 ? 10.312 -12.227 0.896 1 96.94 102 GLN B C 1
ATOM 1678 O O . GLN B 1 102 ? 11 -13.148 0.446 1 96.94 102 GLN B O 1
ATOM 1683 N N . LEU B 1 103 ? 9.234 -11.82 0.33 1 97.19 103 LEU B N 1
ATOM 1684 C CA . LEU B 1 103 ? 8.727 -12.477 -0.869 1 97.19 103 LEU B CA 1
ATOM 1685 C C . LEU B 1 103 ? 9.656 -12.242 -2.055 1 97.19 103 LEU B C 1
ATOM 1687 O O . LEU B 1 103 ? 9.781 -13.109 -2.928 1 97.19 103 LEU B O 1
ATOM 1691 N N . LYS B 1 104 ? 10.305 -11.125 -2.037 1 96.06 104 LYS B N 1
ATOM 1692 C CA . LYS B 1 104 ? 11.25 -10.797 -3.104 1 96.06 104 LYS B CA 1
ATOM 1693 C C . LYS B 1 104 ? 12.578 -11.516 -2.898 1 96.06 104 LYS B C 1
ATOM 1695 O O . LYS B 1 104 ? 13.438 -11.508 -3.785 1 96.06 104 LYS B O 1
ATOM 1700 N N . GLY B 1 105 ? 12.727 -12.102 -1.727 1 92 105 GLY B N 1
ATOM 1701 C CA . GLY B 1 105 ? 13.977 -12.781 -1.417 1 92 105 GLY B CA 1
ATOM 1702 C C . GLY B 1 105 ? 15.078 -11.828 -0.988 1 92 105 GLY B C 1
ATOM 1703 O O . GLY B 1 105 ? 16.25 -12.094 -1.211 1 92 105 GLY B O 1
ATOM 1704 N N . GLU B 1 106 ? 14.625 -10.656 -0.559 1 84.25 106 GLU B N 1
ATOM 1705 C CA . GLU B 1 106 ? 15.594 -9.648 -0.124 1 84.25 106 GLU B CA 1
ATOM 1706 C C . GLU B 1 106 ? 15.945 -9.828 1.35 1 84.25 106 GLU B C 1
ATOM 1708 O O . GLU B 1 106 ? 16.844 -9.156 1.861 1 84.25 106 GLU B O 1
ATOM 1713 N N . MET B 1 107 ? 15.305 -10.734 2.037 1 71.81 107 MET B N 1
ATOM 1714 C CA . MET B 1 107 ? 15.633 -11.039 3.428 1 71.81 107 MET B CA 1
ATOM 1715 C C . MET B 1 107 ? 15.992 -12.508 3.596 1 71.81 107 MET B C 1
ATOM 1717 O O . MET B 1 107 ? 15.547 -13.352 2.818 1 71.81 107 MET B O 1
#

pLDDT: mean 94.88, std 5.81, range [59.16, 98.81]

Secondary structure (DSSP, 8-state):
--HHHHHHHHHHHHHHHHHHHHS-EEHHHHHHHHHHTT-TT--HHHHHHHHHHHHHTTSEEEEEE--SSSS-EEEEEE-HHHHHHHHHHHHHHHHHHHHHHHHHT--/--HHHHHHHHHHHHHHHHHHHHS-EEHHHHHHHHHHTT-TT--HHHHHHHHHHHHHTTSEEEEEE--SSSS-EEEEEE-HHHHHHHHHHHHHHHHHHHHHHHHHT--

Nearest PDB structures (foldseek):
  4esb-assembly1_A-2  TM=9.342E-01  e=1.133E-10  Bacillus cereus ATCC 14579
  3hhh-assembly1_B  TM=9.707E-01  e=2.713E-10  Enterococcus faecalis
  6abq-assembly1_A  TM=9.066E-01  e=1.112E-09  Listeria monocytogenes
  6abq-assembly1_B  TM=9.243E-01  e=5.575E-09  Listeria monocytogenes
  6abt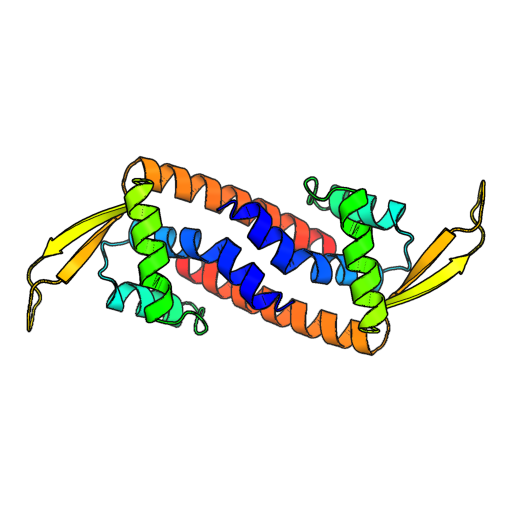-assembly1_A  TM=9.238E-01  e=4.558E-09  Listeria monocytogenes

Solvent-accessible surface area (backbone atoms only — not comparable to full-atom values): 11416 Å² total; per-residue (Å²): 130,67,35,64,60,32,33,45,62,24,42,45,66,47,51,50,42,44,53,28,66,76,40,72,37,32,68,68,60,45,48,50,52,41,33,73,32,58,44,65,82,64,52,70,81,64,45,52,64,53,52,53,52,36,38,75,68,43,25,33,47,75,43,81,39,84,40,97,81,63,67,66,40,56,31,32,35,62,34,75,57,22,51,51,51,38,51,51,39,52,52,52,50,53,49,50,53,50,18,52,34,40,58,70,62,74,100,133,67,36,65,60,32,32,46,62,24,41,44,65,47,51,51,43,45,53,28,68,75,41,71,38,34,68,69,59,46,47,50,52,42,34,73,33,59,44,65,82,64,52,69,79,63,47,52,63,53,51,52,51,35,39,74,68,43,26,34,46,76,44,81,39,82,40,97,82,62,68,65,40,55,29,31,34,62,33,75,57,22,50,52,50,37,50,52,39,51,51,52,50,50,49,50,53,48,18,54,34,39,58,71,62,76,102

Radius of gyration: 20.22 Å; Cα contacts (8 Å, |Δi|>4): 271; chains: 2; bounding box: 30×76×40 Å

InterPro domains:
  IPR005149 Transcription regulator PadR, N-terminal [PF03551] (16-87)
  IPR036388 Winged helix-like DNA-binding domain superfamily [G3DSA:1.10.10.10] (1-106)
  IPR036390 Winged helix DNA-binding domain superfamily [SSF46785] (5-103)
  IPR052509 Metal-responsive DNA-binding regulator [PTHR33169] (3-104)

Organism: NCBI:txid1402861

Sequence (214 aa):
MDNQSQLLKGILEGCILLVISRKEVYRYELSERLHQAGLTMVKEGSIYPVLARMQKLKWIKGTMKPSPSGPNRKYYKLTSEGEEALRQFEENWDDIIGAVSQLKGEMMDNQSQLLKGILEGCILLVISRKEVYRYELSERLHQAGLTMVKEGSIYPVLARMQKLKWIKGTMKPSPSGPNRKYYKLTSEGEEALRQFEENWDDIIGAVSQLKGEM

Foldseek 3Di:
DPVVVVVCVLCVLLLLLVVQAVDKDFLVVSLVVCVVVPVVVDDSVVVVVVVVVCVVVVQKDWDWDDDPDDGTTIIIHGDPVVVVVNVVSVVVVVVVVVVVCVVVVVD/DPVVVVVCVLCVLLLLLVVQAVDKDFLVVSLVVCVVVPVVVDDSVNVVVVVVVCVVVVQKDWDWDDDPDDGTTIIIHGDPVVVVVNVVSVVVVVVVVVVVCVVVVVD